Protein AF-A0A1N7PR76-F1 (afdb_monomer_lite)

Foldseek 3Di:
DAAFDLLLLLLPPDDDLAADEHEDELQLLLDPVNVVVVVVCCVVVSDQQLRYEYEYEDAHDDDLQSSLVSLVVSVVRNHFYEYEQQPPHPCRLVSCLSNVGQAYEHDLVLQPPVLVPVVSLVVVLVVCVSNVALCRYEYEADDDPSSVVSSVVSRNDHYYHCNVHDPPDDVLLVVLVVVLVVLVVVLVVVCVPDPCPPPVSVVSSVVSNVSSSVNSVVVVCVVPVPDDDD

Radius of gyration: 18.07 Å; chains: 1; bounding box: 46×47×39 Å

Structure (mmCIF, N/CA/C/O backbone):
data_AF-A0A1N7PR76-F1
#
_entry.id   AF-A0A1N7PR76-F1
#
loop_
_atom_site.group_PDB
_atom_site.id
_atom_site.type_symbol
_atom_site.label_atom_id
_atom_site.label_alt_id
_atom_site.label_comp_id
_atom_site.label_asym_id
_atom_site.label_entity_id
_atom_site.label_seq_id
_atom_site.pdbx_PDB_ins_code
_atom_site.Cartn_x
_atom_site.Cartn_y
_atom_site.Cartn_z
_atom_site.occupancy
_atom_site.B_iso_or_equiv
_atom_site.auth_seq_id
_atom_site.auth_comp_id
_atom_site.auth_asym_id
_atom_site.auth_atom_id
_atom_site.pdbx_PDB_model_num
ATOM 1 N N . MET A 1 1 ? 2.605 -7.280 4.488 1.00 32.22 1 MET A N 1
ATOM 2 C CA . MET A 1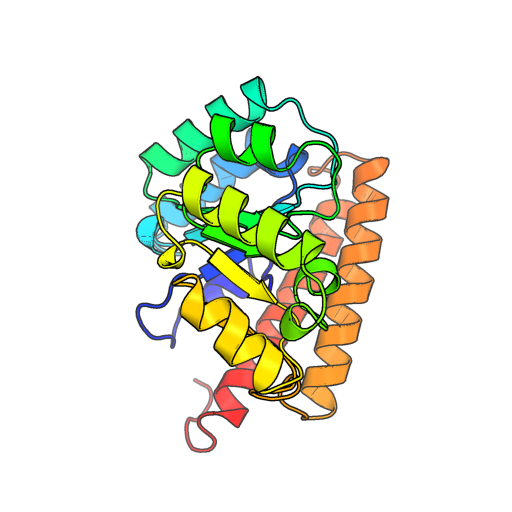 1 ? 3.949 -7.775 4.843 1.00 32.22 1 MET A CA 1
ATOM 3 C C . MET A 1 1 ? 4.710 -7.999 3.563 1.00 32.22 1 MET A C 1
ATOM 5 O O . MET A 1 1 ? 4.350 -8.870 2.789 1.00 32.22 1 MET A O 1
ATOM 9 N N . THR A 1 2 ? 5.712 -7.172 3.340 1.00 33.94 2 THR A N 1
ATOM 10 C CA . THR A 1 2 ? 6.541 -7.159 2.145 1.00 33.94 2 THR A CA 1
ATOM 11 C C . THR A 1 2 ? 7.384 -8.438 2.066 1.00 33.94 2 THR A C 1
ATOM 13 O O . THR A 1 2 ? 7.985 -8.838 3.069 1.00 33.94 2 THR A O 1
ATOM 16 N N . LEU A 1 3 ? 7.474 -9.066 0.896 1.00 35.56 3 LEU A N 1
ATOM 17 C CA . LEU A 1 3 ? 8.561 -9.992 0.579 1.00 35.56 3 LEU A CA 1
ATOM 18 C C . LEU A 1 3 ? 9.521 -9.348 -0.395 1.00 35.56 3 LEU A C 1
ATOM 20 O O . LEU A 1 3 ? 9.147 -8.447 -1.134 1.00 35.56 3 LEU A O 1
ATOM 24 N N . SER A 1 4 ? 10.733 -9.859 -0.430 1.00 43.84 4 SER A N 1
ATOM 25 C CA . SER A 1 4 ? 11.652 -9.623 -1.525 1.00 43.84 4 SER A CA 1
ATOM 26 C C . SER A 1 4 ? 11.763 -10.924 -2.366 1.00 43.84 4 SER A C 1
ATOM 28 O O . SER A 1 4 ? 11.198 -11.967 -2.008 1.00 43.84 4 SER A O 1
ATOM 30 N N . MET A 1 5 ? 12.311 -10.839 -3.581 1.00 38.88 5 MET A N 1
ATOM 31 C CA . MET A 1 5 ? 11.950 -11.699 -4.723 1.00 38.88 5 MET A CA 1
ATOM 32 C C . MET A 1 5 ? 12.285 -13.196 -4.579 1.00 38.88 5 MET A C 1
ATOM 34 O O . MET A 1 5 ? 11.539 -14.018 -5.107 1.00 38.88 5 MET A O 1
ATOM 38 N N . GLN A 1 6 ? 13.333 -13.606 -3.853 1.00 33.06 6 GLN A N 1
ATOM 39 C CA . GLN A 1 6 ? 13.605 -15.042 -3.630 1.00 33.06 6 GLN A CA 1
ATOM 40 C C . GLN A 1 6 ? 12.709 -15.654 -2.535 1.00 33.06 6 GLN A C 1
ATOM 42 O O . GLN A 1 6 ? 12.453 -16.859 -2.549 1.00 33.06 6 GLN A O 1
ATOM 47 N N . SER A 1 7 ? 12.152 -14.847 -1.626 1.00 38.75 7 SER A N 1
ATOM 48 C CA . SER A 1 7 ? 11.145 -15.311 -0.656 1.00 38.75 7 SER A CA 1
ATOM 49 C C . SER A 1 7 ? 9.792 -15.574 -1.277 1.00 38.75 7 SER A C 1
ATOM 51 O O . SER A 1 7 ? 9.020 -16.389 -0.770 1.00 38.75 7 SER A O 1
ATOM 53 N N . PHE A 1 8 ? 9.518 -14.870 -2.370 1.00 46.06 8 PHE A N 1
ATOM 54 C CA . PHE A 1 8 ? 8.292 -14.973 -3.139 1.00 46.06 8 PHE A CA 1
ATOM 55 C C . PHE A 1 8 ? 8.072 -16.412 -3.630 1.00 46.06 8 PHE A C 1
ATOM 57 O O . PHE A 1 8 ? 7.008 -16.982 -3.408 1.00 46.06 8 PHE A O 1
ATOM 64 N N . ALA A 1 9 ? 9.117 -17.049 -4.172 1.00 38.38 9 ALA A N 1
ATOM 65 C CA . ALA A 1 9 ? 9.071 -18.427 -4.670 1.00 38.38 9 ALA A CA 1
ATOM 66 C C . ALA A 1 9 ? 8.795 -19.476 -3.571 1.00 38.38 9 ALA A C 1
ATOM 68 O O . ALA A 1 9 ? 8.240 -20.537 -3.840 1.00 38.38 9 ALA A O 1
ATOM 69 N N . LEU A 1 10 ? 9.163 -19.186 -2.320 1.00 39.75 10 LEU A N 1
ATOM 70 C CA . LEU A 1 10 ? 8.975 -20.084 -1.177 1.00 39.75 10 LEU A CA 1
ATOM 71 C C . LEU A 1 10 ? 7.639 -19.902 -0.454 1.00 39.75 10 LEU A C 1
ATOM 73 O O . LEU A 1 10 ? 7.147 -20.852 0.152 1.00 39.75 10 LEU A O 1
ATOM 77 N N . ALA A 1 11 ? 7.034 -18.715 -0.530 1.00 45.12 11 ALA A N 1
ATOM 78 C CA . ALA A 1 11 ? 5.642 -18.517 -0.128 1.00 45.12 11 ALA A CA 1
ATOM 79 C C . ALA A 1 11 ? 4.662 -19.244 -1.074 1.00 45.12 11 ALA A C 1
ATOM 81 O O . ALA A 1 11 ? 3.555 -19.599 -0.664 1.00 45.12 11 ALA A O 1
ATOM 82 N N . TRP A 1 12 ? 5.092 -19.492 -2.314 1.00 48.12 12 TRP A N 1
ATOM 83 C CA . TRP A 1 12 ? 4.276 -19.965 -3.430 1.00 48.12 12 TRP A CA 1
ATOM 84 C C . TRP A 1 12 ? 3.900 -21.450 -3.405 1.00 48.12 12 TRP A C 1
ATOM 86 O O . TRP A 1 12 ? 2.853 -21.820 -3.925 1.00 48.12 12 TRP A O 1
ATOM 96 N N . SER A 1 13 ? 4.707 -22.325 -2.796 1.00 42.25 13 SER A N 1
ATOM 97 C CA . SER A 1 13 ? 4.481 -23.775 -2.916 1.00 42.25 13 SER A CA 1
ATOM 98 C C . SER A 1 13 ? 3.283 -24.304 -2.113 1.00 42.25 13 SER A C 1
ATOM 100 O O . SER A 1 13 ? 2.871 -25.440 -2.333 1.00 42.25 13 SER A O 1
ATOM 102 N N . GLU A 1 14 ? 2.707 -23.511 -1.197 1.00 41.41 14 GLU A N 1
ATOM 103 C CA . GLU A 1 14 ? 1.764 -24.012 -0.182 1.00 41.41 14 GLU A CA 1
ATOM 104 C C . GLU A 1 14 ? 0.600 -23.052 0.196 1.00 41.41 14 GLU A C 1
ATOM 106 O O . GLU A 1 14 ? -0.129 -23.345 1.149 1.00 41.41 14 GLU A O 1
ATOM 111 N N . THR A 1 15 ? 0.386 -21.918 -0.492 1.00 40.97 15 THR A N 1
ATOM 112 C CA . THR A 1 15 ? -0.619 -20.895 -0.098 1.00 40.97 15 THR A CA 1
ATOM 113 C C . THR A 1 15 ? -1.933 -20.915 -0.913 1.00 40.97 15 THR A C 1
ATOM 115 O O . THR A 1 15 ? -1.964 -21.431 -2.028 1.00 40.97 15 THR A O 1
ATOM 118 N N . PRO A 1 16 ? -3.058 -20.399 -0.354 1.00 42.78 16 PRO A N 1
ATOM 119 C CA . PRO A 1 16 ? -4.361 -20.311 -1.034 1.00 42.78 16 PRO A CA 1
ATOM 120 C C . PRO A 1 16 ? -4.296 -19.357 -2.248 1.00 42.78 16 PRO A C 1
ATOM 122 O O . PRO A 1 16 ? -3.266 -18.718 -2.445 1.00 42.78 16 PRO A O 1
ATOM 125 N N . PRO A 1 17 ? -5.385 -19.162 -3.026 1.00 53.25 17 PRO A N 1
ATOM 126 C CA . PRO A 1 17 ? -5.438 -18.212 -4.148 1.00 53.25 17 PRO A CA 1
ATOM 127 C C . PRO A 1 17 ? -5.457 -16.740 -3.675 1.00 53.25 17 PRO A C 1
ATOM 129 O O . PRO A 1 17 ? -6.300 -15.942 -4.080 1.00 53.25 17 PRO A O 1
ATOM 132 N N . THR A 1 18 ? -4.566 -16.379 -2.755 1.00 58.16 18 THR A N 1
ATOM 133 C CA . THR A 1 18 ? -4.421 -15.044 -2.185 1.00 58.16 18 THR A CA 1
ATOM 134 C C . THR A 1 18 ? -3.332 -14.267 -2.922 1.00 58.16 18 THR A C 1
ATOM 136 O O . THR A 1 18 ? -2.233 -14.798 -3.074 1.00 58.16 18 THR A O 1
ATOM 139 N N . PRO A 1 19 ? -3.601 -13.019 -3.344 1.00 67.81 19 PRO A N 1
ATOM 140 C CA . PRO A 1 19 ? -2.599 -12.171 -3.976 1.00 67.81 19 PRO A CA 1
ATOM 141 C C . PRO A 1 19 ? -1.418 -11.887 -3.040 1.00 67.81 19 PRO A C 1
ATOM 143 O O . PRO A 1 19 ? -1.588 -11.717 -1.829 1.00 67.81 19 PRO A O 1
ATOM 146 N N . LEU A 1 20 ? -0.226 -11.816 -3.622 1.00 72.31 20 LEU A N 1
ATOM 147 C CA . LEU A 1 20 ? 1.044 -11.604 -2.955 1.00 72.31 20 LEU A CA 1
ATOM 148 C C . LEU A 1 20 ? 1.517 -10.167 -3.155 1.00 72.31 20 LEU A C 1
ATOM 150 O O . LEU A 1 20 ? 1.792 -9.740 -4.273 1.00 72.31 20 LEU A O 1
ATOM 154 N N . PHE A 1 21 ? 1.608 -9.433 -2.049 1.00 76.44 21 PHE A N 1
ATOM 155 C CA . PHE A 1 21 ? 1.980 -8.024 -2.026 1.00 76.44 21 PHE A CA 1
ATOM 156 C C . PHE A 1 21 ? 3.498 -7.869 -1.848 1.00 76.44 21 PHE A C 1
ATOM 158 O O . PHE A 1 21 ? 4.086 -8.420 -0.913 1.00 76.44 21 PHE A O 1
ATOM 165 N N . VAL A 1 22 ? 4.133 -7.126 -2.752 1.00 75.06 22 VAL A N 1
ATOM 166 C CA . VAL A 1 22 ? 5.581 -6.889 -2.800 1.00 75.06 22 VAL A CA 1
ATOM 167 C C . VAL A 1 22 ? 5.823 -5.390 -2.863 1.00 75.06 22 VAL A C 1
ATOM 169 O O . VAL A 1 22 ? 5.377 -4.741 -3.804 1.00 75.06 22 VAL A O 1
ATOM 172 N N . ASN A 1 23 ? 6.551 -4.838 -1.893 1.00 77.44 23 ASN A N 1
ATOM 173 C CA . ASN A 1 23 ? 6.955 -3.437 -1.964 1.00 77.44 23 ASN A CA 1
ATOM 174 C C . ASN A 1 23 ? 8.034 -3.250 -3.017 1.00 77.44 23 ASN A C 1
ATOM 176 O O . ASN A 1 23 ? 9.041 -3.961 -3.033 1.00 77.44 23 ASN A O 1
ATOM 180 N N . VAL A 1 24 ? 7.837 -2.237 -3.844 1.00 79.31 24 VAL A N 1
ATOM 181 C CA . VAL A 1 24 ? 8.768 -1.837 -4.886 1.00 79.31 24 VAL A CA 1
ATOM 182 C C . VAL A 1 24 ? 8.876 -0.324 -4.829 1.00 79.31 24 VAL A C 1
ATOM 184 O O . VAL A 1 24 ? 7.876 0.394 -4.836 1.00 79.31 24 VAL A O 1
ATOM 187 N N . THR A 1 25 ? 10.103 0.187 -4.766 1.00 80.69 25 THR A N 1
ATOM 188 C CA . THR A 1 25 ? 10.296 1.633 -4.854 1.00 80.69 25 THR A CA 1
ATOM 189 C C . THR A 1 25 ? 9.959 2.117 -6.267 1.00 80.69 25 THR A C 1
ATOM 191 O O . THR A 1 25 ? 10.186 1.385 -7.236 1.00 80.69 25 THR A O 1
ATOM 194 N N . PRO A 1 26 ? 9.518 3.374 -6.432 1.00 82.62 26 PRO A N 1
ATOM 195 C CA . PRO A 1 26 ? 9.303 3.950 -7.758 1.00 82.62 26 PRO A CA 1
ATOM 196 C C . PRO A 1 26 ? 10.522 3.804 -8.682 1.00 82.62 26 PRO A C 1
ATOM 198 O O . PRO A 1 26 ? 10.375 3.451 -9.847 1.00 82.62 26 PRO A O 1
ATOM 201 N N . SER A 1 27 ? 11.733 3.997 -8.144 1.00 77.12 27 SER A N 1
ATOM 202 C CA . SER A 1 27 ? 12.996 3.862 -8.882 1.00 77.12 27 SER A CA 1
ATOM 203 C C . SER A 1 27 ? 13.334 2.429 -9.300 1.00 77.12 27 SER A C 1
ATOM 205 O O . SER A 1 27 ? 14.000 2.234 -10.313 1.00 77.12 27 SER A O 1
ATOM 207 N N . SER A 1 28 ? 12.891 1.425 -8.538 1.00 77.81 28 SER A N 1
ATOM 208 C CA . SER A 1 28 ? 13.021 0.020 -8.937 1.00 77.81 28 SER A CA 1
ATOM 209 C C . SER A 1 28 ? 12.063 -0.300 -10.069 1.00 77.81 28 SER A C 1
ATOM 211 O O . SER A 1 28 ? 12.456 -0.926 -11.046 1.00 77.81 28 SER A O 1
ATOM 213 N N . LEU A 1 29 ? 10.813 0.158 -9.957 1.00 83.25 29 LEU A N 1
ATOM 214 C CA . LEU A 1 29 ? 9.785 -0.157 -10.939 1.00 83.25 29 LEU A CA 1
ATOM 215 C C . LEU A 1 29 ? 10.134 0.422 -12.314 1.00 83.25 29 LEU A C 1
ATOM 217 O O . LEU A 1 29 ? 9.951 -0.249 -13.323 1.00 83.25 29 LEU A O 1
ATOM 221 N N . THR A 1 30 ? 10.707 1.628 -12.354 1.00 83.31 30 THR A N 1
ATOM 222 C CA . THR A 1 30 ? 11.152 2.287 -13.593 1.00 83.31 30 THR A CA 1
ATOM 223 C C . THR A 1 30 ? 12.483 1.752 -14.132 1.00 83.31 30 THR A C 1
ATOM 225 O O . THR A 1 30 ? 12.907 2.130 -15.227 1.00 83.31 30 THR A O 1
ATOM 228 N N . ASN A 1 31 ? 13.151 0.850 -13.409 1.00 80.56 31 ASN A N 1
ATOM 229 C CA . ASN A 1 31 ? 14.380 0.224 -13.868 1.00 80.56 31 ASN A CA 1
ATOM 230 C C . ASN A 1 31 ? 14.072 -0.895 -14.872 1.00 80.56 31 ASN A C 1
ATOM 232 O O . ASN A 1 31 ? 13.429 -1.894 -14.552 1.00 80.56 31 ASN A O 1
ATOM 236 N N . LYS A 1 32 ? 14.614 -0.772 -16.086 1.00 79.56 32 LYS A N 1
ATOM 237 C CA . LYS A 1 32 ? 14.432 -1.764 -17.151 1.00 79.56 32 LYS A CA 1
ATOM 238 C C . LYS A 1 32 ? 14.848 -3.182 -16.735 1.00 79.56 32 LYS A C 1
ATOM 240 O O . LYS A 1 32 ? 14.152 -4.133 -17.070 1.00 79.56 32 LYS A O 1
ATOM 245 N N . LEU A 1 33 ? 15.941 -3.327 -15.984 1.00 75.25 33 LEU A N 1
ATOM 246 C CA . LEU A 1 33 ? 16.435 -4.638 -15.547 1.00 75.25 33 LEU A CA 1
ATOM 247 C C . LEU A 1 33 ? 15.484 -5.309 -14.553 1.00 75.25 33 LEU A C 1
ATOM 249 O O . LEU A 1 33 ? 15.355 -6.528 -14.560 1.00 75.25 33 LEU A O 1
ATOM 253 N N . PHE A 1 34 ? 14.790 -4.523 -13.726 1.00 78.88 34 PHE A N 1
ATOM 254 C CA . PHE A 1 34 ? 13.768 -5.051 -12.825 1.00 78.88 34 PHE A CA 1
ATOM 255 C C . PHE A 1 34 ? 12.586 -5.629 -13.612 1.00 78.88 34 PHE A C 1
ATOM 257 O O . PHE A 1 34 ? 12.138 -6.738 -13.326 1.00 78.88 34 PHE A O 1
ATOM 264 N N . LEU A 1 35 ? 12.125 -4.919 -14.647 1.00 83.06 35 LEU A N 1
ATOM 265 C CA . LEU A 1 35 ? 11.053 -5.398 -15.522 1.00 83.06 35 LEU A CA 1
ATOM 266 C C . LEU A 1 35 ? 11.469 -6.653 -16.298 1.00 83.06 35 LEU A C 1
ATOM 268 O O . LEU A 1 35 ? 10.723 -7.626 -16.318 1.00 83.06 35 LEU A O 1
ATOM 272 N N . GLU A 1 36 ? 12.674 -6.669 -16.877 1.00 79.88 36 GLU A N 1
ATOM 273 C CA . GLU A 1 36 ? 13.226 -7.855 -17.551 1.00 79.88 36 GLU A CA 1
ATOM 274 C C . GLU A 1 36 ? 13.292 -9.061 -16.600 1.00 79.88 36 GLU A C 1
ATOM 276 O O . GLU A 1 36 ? 12.994 -10.189 -16.991 1.00 79.88 36 GLU A O 1
ATOM 281 N N . TYR A 1 37 ? 13.619 -8.831 -15.328 1.00 75.31 37 TYR A N 1
ATOM 282 C CA . TYR A 1 37 ? 13.650 -9.892 -14.331 1.00 75.31 37 TYR A CA 1
ATOM 283 C C . TYR A 1 37 ? 12.251 -10.410 -13.960 1.00 75.31 37 TYR A C 1
ATOM 285 O O . TYR A 1 37 ? 12.072 -11.623 -13.841 1.00 75.31 37 TYR A O 1
ATOM 293 N N . LEU A 1 38 ? 11.244 -9.536 -13.829 1.00 81.69 38 LEU A N 1
ATOM 294 C CA . LEU A 1 38 ? 9.851 -9.962 -13.631 1.00 81.69 38 LEU A CA 1
ATOM 295 C C . LEU A 1 38 ? 9.358 -10.850 -14.779 1.00 81.69 38 LEU A C 1
ATOM 297 O O . LEU A 1 38 ? 8.758 -11.891 -14.523 1.00 81.69 38 LEU A O 1
ATOM 301 N N . GLU A 1 39 ? 9.672 -10.487 -16.023 1.00 83.56 39 GLU A N 1
ATOM 302 C CA . GLU A 1 39 ? 9.324 -11.290 -17.200 1.00 83.56 39 GLU A CA 1
ATOM 303 C C . GLU A 1 39 ? 9.919 -12.700 -17.125 1.00 83.56 39 GLU A C 1
ATOM 305 O O . GLU A 1 39 ? 9.201 -13.684 -17.297 1.00 83.56 39 GLU A O 1
ATOM 310 N N . ILE A 1 40 ? 11.198 -12.820 -16.755 1.00 76.25 40 ILE A N 1
ATOM 311 C CA . ILE A 1 40 ? 11.850 -14.125 -16.571 1.00 76.25 40 ILE A CA 1
ATOM 312 C C . ILE A 1 40 ? 11.132 -14.962 -15.501 1.00 76.25 40 ILE A C 1
ATOM 314 O O . ILE A 1 40 ? 11.009 -16.181 -15.649 1.00 76.25 40 ILE A O 1
ATOM 318 N N . LEU A 1 41 ? 10.659 -14.345 -14.413 1.00 75.19 41 LEU A N 1
ATOM 319 C CA . LEU A 1 41 ? 9.916 -15.059 -13.369 1.00 75.19 41 LEU A CA 1
ATOM 320 C C . LEU A 1 41 ? 8.555 -15.560 -13.860 1.00 75.19 41 LEU A C 1
ATOM 322 O O . LEU A 1 41 ? 8.163 -16.677 -13.504 1.00 75.19 41 LEU A O 1
ATOM 326 N N . PHE A 1 42 ? 7.862 -14.760 -14.672 1.00 83.38 42 PHE A N 1
ATOM 327 C CA . PHE A 1 42 ? 6.582 -15.131 -15.269 1.00 83.38 42 PHE A CA 1
ATOM 328 C C . PHE A 1 42 ? 6.748 -16.269 -16.280 1.00 83.38 42 PHE A C 1
ATOM 330 O O . PHE A 1 42 ? 6.057 -17.282 -16.187 1.00 83.38 42 PHE A O 1
ATOM 337 N N . GLU A 1 43 ? 7.722 -16.164 -17.187 1.00 82.69 43 GLU A N 1
ATOM 338 C CA . GLU A 1 43 ? 8.010 -17.190 -18.198 1.00 82.69 43 GLU A CA 1
ATOM 339 C C . GLU A 1 43 ? 8.403 -18.535 -17.578 1.00 82.69 43 GLU A C 1
ATOM 341 O O . GLU A 1 43 ? 8.048 -19.597 -18.090 1.00 82.69 43 GLU A O 1
ATOM 346 N N . LYS A 1 44 ? 9.115 -18.508 -16.446 1.00 74.25 44 LYS A N 1
ATOM 347 C CA . LYS A 1 44 ? 9.518 -19.718 -15.717 1.00 74.25 44 LYS A CA 1
ATOM 348 C C . LYS A 1 44 ? 8.413 -20.307 -14.836 1.00 74.25 44 LYS A C 1
ATOM 350 O O . LYS A 1 44 ? 8.657 -21.326 -14.192 1.00 74.25 44 LYS A O 1
ATOM 355 N N . GLY A 1 45 ? 7.235 -19.680 -14.767 1.00 70.75 45 GLY A N 1
ATOM 356 C CA . GLY A 1 45 ? 6.130 -20.114 -13.907 1.00 70.75 45 GLY A CA 1
ATOM 357 C C . GLY A 1 45 ? 6.448 -20.036 -12.410 1.00 70.75 45 GLY A C 1
ATOM 358 O O . GLY A 1 45 ? 5.814 -20.715 -11.606 1.00 70.75 45 GLY A O 1
ATOM 359 N N . ILE A 1 46 ? 7.448 -19.232 -12.033 1.00 63.50 46 ILE A N 1
ATOM 360 C CA . ILE A 1 46 ? 7.840 -19.012 -10.633 1.00 63.50 46 ILE A CA 1
ATOM 361 C C . ILE A 1 46 ? 6.843 -18.057 -9.958 1.00 63.50 46 ILE A C 1
ATOM 363 O O . ILE A 1 46 ? 6.606 -18.152 -8.757 1.00 63.50 46 ILE A O 1
ATOM 367 N N . CYS A 1 47 ? 6.258 -17.146 -10.738 1.00 67.25 47 CYS A N 1
ATOM 368 C CA . CYS A 1 47 ? 5.237 -16.194 -10.323 1.00 67.25 47 CYS A CA 1
ATOM 369 C C . CYS A 1 47 ? 4.157 -16.098 -11.409 1.00 67.25 47 CYS A C 1
ATOM 371 O O . CYS A 1 47 ? 4.480 -16.083 -12.595 1.00 67.25 47 CYS A O 1
ATOM 373 N N . PHE A 1 48 ? 2.890 -16.000 -11.007 1.00 80.25 48 PHE A N 1
ATOM 374 C CA . PHE A 1 48 ? 1.772 -15.686 -11.895 1.00 80.25 48 PHE A CA 1
ATOM 375 C C . PHE A 1 48 ? 1.416 -14.202 -11.733 1.00 80.25 48 PHE A C 1
ATOM 377 O O . PHE A 1 48 ? 1.110 -13.782 -10.608 1.00 80.25 48 PHE A O 1
ATOM 384 N N . PRO A 1 49 ? 1.453 -13.400 -12.812 1.00 86.88 49 PRO A N 1
ATOM 385 C CA . PRO A 1 49 ? 1.192 -11.965 -12.751 1.00 86.88 49 PRO A CA 1
ATOM 386 C C . PRO A 1 49 ? -0.105 -11.591 -12.026 1.00 86.88 49 PRO A C 1
ATOM 388 O O . PRO A 1 49 ? -0.120 -10.652 -11.239 1.00 86.88 49 PRO A O 1
ATOM 391 N N . GLU A 1 50 ? -1.179 -12.359 -12.218 1.00 86.31 50 GLU A N 1
ATOM 392 C CA . GLU A 1 50 ? -2.515 -12.087 -11.672 1.00 86.31 50 GLU A CA 1
ATOM 393 C C . GLU A 1 50 ? -2.583 -12.197 -10.145 1.00 86.31 50 GLU A C 1
ATOM 395 O O . GLU A 1 50 ? -3.547 -11.729 -9.518 1.00 86.31 50 GLU A O 1
ATOM 400 N N . GLN A 1 51 ? -1.575 -12.845 -9.560 1.00 79.38 51 GLN A N 1
ATOM 401 C CA . GLN A 1 51 ? -1.391 -13.017 -8.128 1.00 79.38 51 GLN A CA 1
ATOM 402 C C . GLN A 1 51 ? -0.327 -12.070 -7.565 1.00 79.38 51 GLN A C 1
ATOM 404 O O . GLN A 1 51 ? -0.182 -12.022 -6.349 1.00 79.38 51 GLN A O 1
ATOM 409 N N . LEU A 1 52 ? 0.394 -11.304 -8.388 1.00 82.94 52 LEU A N 1
ATOM 410 C CA . LEU A 1 52 ? 1.358 -10.309 -7.924 1.00 82.94 52 LEU A CA 1
ATOM 411 C C . LEU A 1 52 ? 0.677 -8.949 -7.730 1.00 82.94 52 LEU A C 1
ATOM 413 O O . LEU A 1 52 ? 0.013 -8.429 -8.629 1.00 82.94 52 LEU A O 1
ATOM 417 N N . VAL A 1 53 ? 0.894 -8.349 -6.561 1.00 88.25 53 VAL A N 1
ATOM 418 C CA . VAL A 1 53 ? 0.524 -6.964 -6.266 1.00 88.25 53 VAL A CA 1
ATOM 419 C C . VAL A 1 53 ? 1.782 -6.181 -5.929 1.00 88.25 53 VAL A C 1
ATOM 421 O O . VAL A 1 53 ? 2.479 -6.507 -4.970 1.00 88.25 53 VAL A O 1
ATOM 424 N N . ILE A 1 54 ? 2.076 -5.144 -6.705 1.00 89.12 54 ILE A N 1
ATOM 425 C CA . ILE A 1 54 ? 3.194 -4.241 -6.437 1.00 89.12 54 ILE A CA 1
ATOM 426 C C . ILE A 1 54 ? 2.704 -3.098 -5.544 1.00 89.12 54 ILE A C 1
ATOM 428 O O . ILE A 1 54 ? 1.856 -2.312 -5.956 1.00 89.12 54 ILE A O 1
ATOM 432 N N . GLU A 1 55 ? 3.240 -3.019 -4.328 1.00 88.75 55 GLU A N 1
ATOM 433 C CA . GLU A 1 55 ? 3.027 -1.929 -3.374 1.00 88.75 55 GLU A CA 1
ATOM 434 C C . GLU A 1 55 ? 4.046 -0.815 -3.636 1.00 88.75 55 GLU A C 1
ATOM 436 O O . GLU A 1 55 ? 5.254 -1.025 -3.517 1.00 88.75 55 GLU A O 1
ATOM 441 N N . ILE A 1 56 ? 3.561 0.370 -3.996 1.00 86.75 56 ILE A N 1
ATOM 442 C CA . ILE A 1 56 ? 4.383 1.560 -4.220 1.00 86.75 56 ILE A CA 1
ATOM 443 C C . ILE A 1 56 ? 4.183 2.505 -3.043 1.00 86.75 56 ILE A C 1
ATOM 445 O O . ILE A 1 56 ? 3.066 2.924 -2.753 1.00 86.75 56 ILE A O 1
ATOM 449 N N . VAL A 1 57 ? 5.280 2.862 -2.390 1.00 78.12 57 VAL A N 1
ATOM 450 C CA . VAL A 1 57 ? 5.272 3.746 -1.224 1.00 78.12 57 VAL A CA 1
ATOM 451 C C . VAL A 1 57 ? 5.115 5.207 -1.658 1.00 78.12 57 VAL A C 1
ATOM 453 O O . VAL A 1 57 ? 5.908 5.700 -2.464 1.00 78.12 57 VAL A O 1
ATOM 456 N N . GLU A 1 58 ? 4.112 5.909 -1.119 1.00 72.50 58 GLU A N 1
ATOM 457 C CA . GLU A 1 58 ? 3.733 7.257 -1.576 1.00 72.50 58 GLU A CA 1
ATOM 458 C C . GLU A 1 58 ? 4.802 8.328 -1.307 1.00 72.50 58 GLU A C 1
ATOM 460 O O . GLU A 1 58 ? 5.032 9.196 -2.146 1.00 72.50 58 GLU A O 1
ATOM 465 N N . TYR A 1 59 ? 5.453 8.299 -0.141 1.00 68.31 59 TYR A N 1
ATOM 466 C CA . TYR A 1 59 ? 6.316 9.400 0.309 1.00 68.31 59 TYR A CA 1
ATOM 467 C C . TYR A 1 59 ? 7.672 9.477 -0.413 1.00 68.31 59 TYR A C 1
ATOM 469 O O . TYR A 1 59 ? 8.415 10.444 -0.230 1.00 68.31 59 TYR A O 1
ATOM 477 N N . ILE A 1 60 ? 8.027 8.471 -1.215 1.00 69.25 60 ILE A N 1
ATOM 478 C CA . ILE A 1 60 ? 9.250 8.496 -2.021 1.00 69.25 60 ILE A CA 1
ATOM 479 C C . ILE A 1 60 ? 8.999 9.416 -3.224 1.00 69.25 60 ILE A C 1
ATOM 481 O O . ILE A 1 60 ? 8.003 9.223 -3.907 1.00 69.25 60 ILE A O 1
ATOM 485 N N . PRO A 1 61 ? 9.862 10.398 -3.541 1.00 72.44 61 PRO A N 1
ATOM 486 C CA . PRO A 1 61 ? 9.663 11.246 -4.716 1.00 72.44 61 PRO A CA 1
ATOM 487 C C . PRO A 1 61 ? 9.682 10.453 -6.033 1.00 72.44 61 PRO A C 1
ATOM 489 O O . PRO A 1 61 ? 10.580 9.640 -6.264 1.00 72.44 61 PRO A O 1
ATOM 492 N N . TYR A 1 62 ? 8.729 10.727 -6.926 1.00 77.50 62 TYR A N 1
ATOM 493 C CA . TYR A 1 62 ? 8.676 10.152 -8.274 1.00 77.50 62 TYR A CA 1
ATOM 494 C C . TYR A 1 62 ? 8.017 11.091 -9.288 1.00 77.50 62 TYR A C 1
ATOM 496 O O . TYR A 1 62 ? 7.197 11.940 -8.940 1.00 77.50 62 TYR A O 1
ATOM 504 N N . ASP A 1 63 ? 8.350 10.902 -10.567 1.00 84.19 63 ASP A N 1
ATOM 505 C CA . ASP A 1 63 ? 7.571 11.450 -11.677 1.00 84.19 63 ASP A CA 1
ATOM 506 C C . ASP A 1 63 ? 6.337 10.566 -11.890 1.00 84.19 63 ASP A C 1
ATOM 508 O O . ASP A 1 63 ? 6.435 9.436 -12.374 1.00 84.19 63 ASP A O 1
ATOM 512 N N . VAL A 1 64 ? 5.169 11.084 -11.505 1.00 83.69 64 VAL A N 1
ATOM 513 C CA . VAL A 1 64 ? 3.890 10.364 -11.572 1.00 83.69 64 VAL A CA 1
ATOM 514 C C . VAL A 1 64 ? 3.508 9.970 -13.003 1.00 83.69 64 VAL A C 1
ATOM 516 O O . VAL A 1 64 ? 2.909 8.917 -13.205 1.00 83.69 64 VAL A O 1
ATOM 519 N N . THR A 1 65 ? 3.898 10.761 -14.007 1.00 85.38 65 THR A N 1
ATOM 520 C CA . THR A 1 65 ? 3.579 10.485 -15.416 1.00 85.38 65 THR A CA 1
ATOM 521 C C . THR A 1 65 ? 4.426 9.329 -15.925 1.00 85.38 65 THR A C 1
ATOM 523 O O . THR A 1 65 ? 3.913 8.386 -16.529 1.00 85.38 65 THR A O 1
ATOM 526 N N . HIS A 1 66 ? 5.727 9.373 -15.635 1.00 87.56 66 HIS A N 1
ATOM 527 C CA . HIS A 1 66 ? 6.642 8.301 -16.002 1.00 87.56 66 HIS A CA 1
ATOM 528 C C . HIS A 1 66 ? 6.292 6.993 -15.280 1.00 87.56 66 HIS A C 1
ATOM 530 O O . HIS A 1 66 ? 6.209 5.937 -15.909 1.00 87.56 66 HIS A O 1
ATOM 536 N N . LEU A 1 67 ? 6.013 7.066 -13.976 1.00 89.75 67 LEU A N 1
ATOM 537 C CA . LEU A 1 67 ? 5.613 5.909 -13.180 1.00 89.75 67 LEU A CA 1
ATOM 538 C C . LEU A 1 67 ? 4.297 5.300 -13.681 1.00 89.75 67 LEU A C 1
ATOM 540 O O . LEU A 1 67 ? 4.199 4.079 -13.777 1.00 89.75 67 LEU A O 1
ATOM 544 N N . SER A 1 68 ? 3.317 6.129 -14.058 1.00 91.06 68 SER A N 1
ATOM 545 C CA . SER A 1 68 ? 2.050 5.660 -14.631 1.00 91.06 68 SER A CA 1
ATOM 546 C C . SER A 1 68 ? 2.273 4.837 -15.907 1.00 91.06 68 SER A C 1
ATOM 548 O O . SER A 1 68 ? 1.743 3.734 -16.022 1.00 91.06 68 SER A O 1
ATOM 550 N N . ALA A 1 69 ? 3.137 5.284 -16.826 1.00 90.50 69 ALA A N 1
ATOM 551 C CA . ALA A 1 69 ? 3.447 4.529 -18.047 1.00 90.50 69 ALA A CA 1
ATOM 552 C C . ALA A 1 69 ? 4.054 3.140 -17.755 1.00 90.50 69 ALA A C 1
ATOM 554 O O . ALA A 1 69 ? 3.707 2.139 -18.392 1.00 90.50 69 ALA A O 1
ATOM 555 N N . VAL A 1 70 ? 4.933 3.059 -16.755 1.00 91.25 70 VAL A N 1
ATOM 556 C CA . VAL A 1 70 ? 5.533 1.790 -16.328 1.00 91.25 70 VAL A CA 1
ATOM 557 C C . VAL A 1 70 ? 4.508 0.890 -15.635 1.00 91.25 70 VAL A C 1
ATOM 559 O O . VAL A 1 70 ? 4.444 -0.306 -15.924 1.00 91.25 70 VAL A O 1
ATOM 562 N N . ILE A 1 71 ? 3.649 1.459 -14.786 1.00 93.00 71 ILE A N 1
ATOM 563 C CA . ILE A 1 71 ? 2.524 0.749 -14.168 1.00 93.00 71 ILE A CA 1
ATOM 564 C C . ILE A 1 71 ? 1.616 0.129 -15.234 1.00 93.00 71 ILE A C 1
A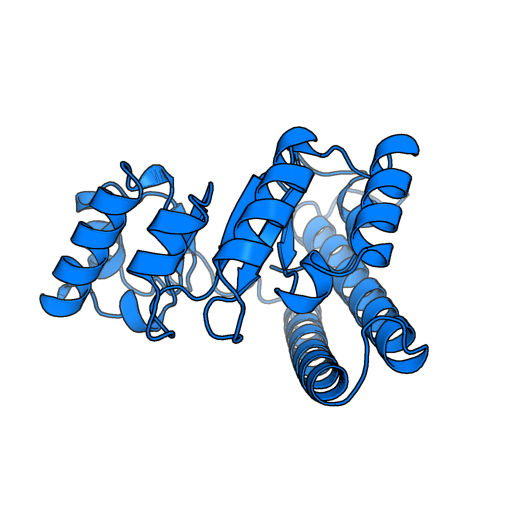TOM 566 O O . ILE A 1 71 ? 1.251 -1.039 -15.117 1.00 93.00 71 ILE A O 1
ATOM 570 N N . GLN A 1 72 ? 1.282 0.867 -16.295 1.00 93.12 72 GLN A N 1
ATOM 571 C CA . GLN A 1 72 ? 0.461 0.332 -17.385 1.00 93.12 72 GLN A CA 1
ATOM 572 C C . GLN A 1 72 ? 1.147 -0.844 -18.094 1.00 93.12 72 GLN A C 1
ATOM 574 O O . GLN A 1 72 ? 0.490 -1.818 -18.465 1.00 93.12 72 GLN A O 1
ATOM 579 N N . THR A 1 73 ? 2.478 -0.808 -18.208 1.00 91.00 73 THR A N 1
ATOM 580 C CA . THR A 1 73 ? 3.258 -1.915 -18.779 1.00 91.00 73 THR A CA 1
ATOM 581 C C . THR A 1 73 ? 3.127 -3.183 -17.934 1.00 91.00 73 THR A C 1
ATOM 583 O O . THR A 1 73 ? 2.774 -4.231 -18.472 1.00 91.00 73 THR A O 1
ATOM 586 N N . VAL A 1 74 ? 3.330 -3.112 -16.614 1.00 90.94 74 VAL A N 1
ATOM 587 C CA . VAL A 1 74 ? 3.197 -4.304 -15.750 1.00 90.94 74 VAL A CA 1
ATOM 588 C C . VAL A 1 74 ? 1.742 -4.767 -15.615 1.00 90.94 74 VAL A C 1
ATOM 590 O O . VAL A 1 74 ? 1.479 -5.970 -15.603 1.00 90.94 74 VAL A O 1
ATOM 593 N N . ARG A 1 75 ? 0.775 -3.841 -15.624 1.00 93.44 75 ARG A N 1
ATOM 594 C CA . ARG A 1 75 ? -0.661 -4.160 -15.638 1.00 93.44 75 ARG A CA 1
ATOM 595 C C . ARG A 1 75 ? -1.090 -4.932 -16.869 1.00 93.44 75 ARG A C 1
ATOM 597 O O . ARG A 1 75 ? -1.909 -5.838 -16.751 1.00 93.44 75 ARG A O 1
ATOM 604 N N . SER A 1 76 ? -0.510 -4.629 -18.031 1.00 92.81 76 SER A N 1
ATOM 605 C CA . SER A 1 76 ? -0.787 -5.374 -19.266 1.00 92.81 76 SER A CA 1
ATOM 606 C C . SER A 1 76 ? -0.448 -6.866 -19.156 1.00 92.81 76 SER A C 1
ATOM 608 O O . SER A 1 76 ? -0.970 -7.671 -19.923 1.00 92.81 76 SER A O 1
ATOM 610 N N . ARG A 1 77 ? 0.386 -7.246 -18.177 1.00 90.38 77 ARG A N 1
ATOM 611 C CA . ARG A 1 77 ? 0.719 -8.639 -17.865 1.00 90.38 77 ARG A CA 1
ATOM 612 C C . ARG A 1 77 ? -0.205 -9.283 -16.837 1.00 90.38 77 ARG A C 1
ATOM 614 O O . ARG A 1 77 ? -0.088 -10.478 -16.643 1.00 90.38 77 ARG A O 1
ATOM 621 N N . GLY A 1 78 ? -1.104 -8.531 -16.199 1.00 91.56 78 GLY A N 1
ATOM 622 C CA . GLY A 1 78 ? -2.006 -9.012 -15.145 1.00 91.56 78 GLY A CA 1
ATOM 623 C C . GLY A 1 78 ? -1.595 -8.611 -13.723 1.00 91.56 78 GLY A C 1
ATOM 624 O O . GLY A 1 78 ? -2.349 -8.871 -12.785 1.00 91.56 78 GLY A O 1
ATOM 625 N N . VAL A 1 79 ? -0.443 -7.946 -13.557 1.00 93.00 79 VAL A N 1
ATOM 626 C C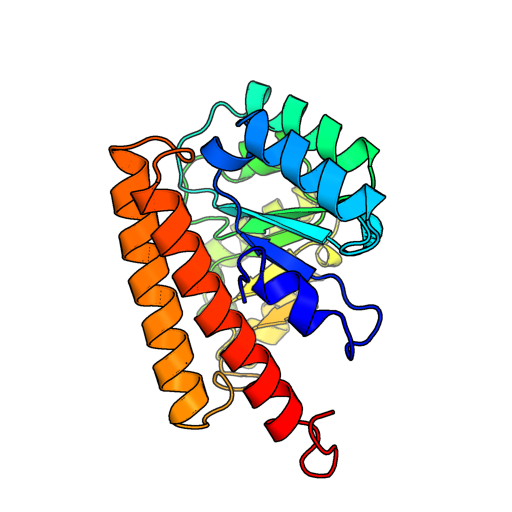A . VAL A 1 79 ? 0.034 -7.449 -12.255 1.00 93.00 79 VAL A CA 1
ATOM 627 C C . VAL A 1 79 ? -0.887 -6.350 -11.736 1.00 93.00 79 VAL A C 1
ATOM 629 O O . VAL A 1 79 ? -1.271 -5.445 -12.476 1.00 93.00 79 VAL A O 1
ATOM 632 N N . ARG A 1 80 ? -1.209 -6.395 -10.443 1.00 94.38 80 ARG A N 1
ATOM 633 C CA . ARG A 1 80 ? -2.016 -5.364 -9.775 1.00 94.38 80 ARG A CA 1
ATOM 634 C C . ARG A 1 80 ? -1.133 -4.402 -8.996 1.00 94.38 80 ARG A C 1
ATOM 636 O O . ARG A 1 80 ? -0.014 -4.741 -8.618 1.00 94.38 80 ARG A O 1
ATOM 643 N N . ILE A 1 81 ? -1.647 -3.212 -8.720 1.00 94.62 81 ILE A N 1
ATOM 644 C CA . ILE A 1 81 ? -0.916 -2.154 -8.020 1.00 94.62 81 ILE A CA 1
ATOM 645 C C . ILE A 1 81 ? -1.619 -1.795 -6.719 1.00 94.62 81 ILE A C 1
ATOM 647 O O . ILE A 1 81 ? -2.836 -1.632 -6.678 1.00 94.62 81 ILE A O 1
ATOM 651 N N . ALA A 1 82 ? -0.843 -1.601 -5.664 1.00 93.12 82 ALA A N 1
ATOM 652 C CA . ALA A 1 82 ? -1.291 -0.969 -4.440 1.00 93.12 82 ALA A CA 1
ATOM 653 C C . ALA A 1 82 ? -0.437 0.271 -4.149 1.00 93.12 82 ALA A C 1
ATOM 655 O O . ALA A 1 82 ? 0.761 0.271 -4.422 1.00 93.12 82 ALA A O 1
ATOM 656 N N . LEU A 1 83 ? -1.040 1.319 -3.590 1.00 91.88 83 LEU A N 1
ATOM 657 C CA . LEU A 1 83 ? -0.280 2.400 -2.958 1.00 91.88 83 LEU A CA 1
ATOM 658 C C . LEU A 1 83 ? -0.206 2.152 -1.457 1.00 91.88 83 LEU A C 1
ATOM 660 O O . LEU A 1 83 ? -1.236 1.891 -0.831 1.00 91.88 83 LEU A O 1
ATOM 664 N N . ASP A 1 84 ? 1.003 2.226 -0.913 1.00 87.56 84 ASP A N 1
ATOM 665 C CA . ASP A 1 84 ? 1.282 2.055 0.510 1.00 87.56 84 ASP A CA 1
ATOM 666 C C . ASP A 1 84 ? 1.503 3.398 1.207 1.00 87.56 84 ASP A C 1
ATOM 668 O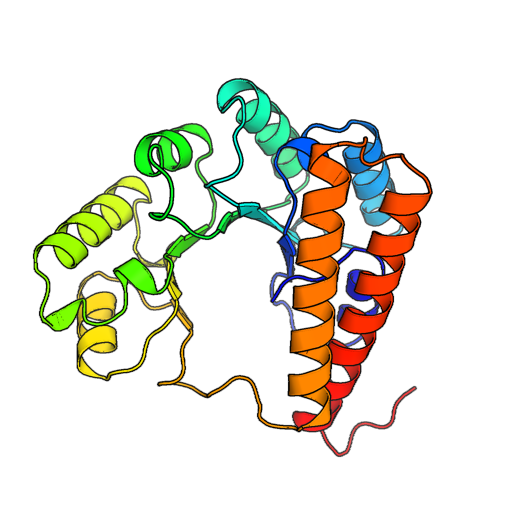 O . ASP A 1 84 ? 1.917 4.374 0.570 1.00 87.56 84 ASP A O 1
ATOM 672 N N . ASP A 1 85 ? 1.237 3.423 2.513 1.00 82.94 85 ASP A N 1
ATOM 673 C CA . ASP A 1 85 ? 1.406 4.595 3.381 1.00 82.94 85 ASP A CA 1
ATOM 674 C C . ASP A 1 85 ? 0.677 5.859 2.893 1.00 82.94 85 ASP A C 1
ATOM 676 O O . ASP A 1 85 ? 1.148 6.992 3.044 1.00 82.94 85 ASP A O 1
ATOM 680 N N . VAL A 1 86 ? -0.506 5.675 2.302 1.00 84.62 86 VAL A N 1
ATOM 681 C CA . VAL A 1 86 ? -1.266 6.785 1.735 1.00 84.62 86 VAL A CA 1
ATOM 682 C C . VAL A 1 86 ? -1.734 7.739 2.829 1.00 84.62 86 VAL A C 1
ATOM 684 O O . VAL A 1 86 ? -2.386 7.336 3.797 1.00 84.62 86 VAL A O 1
ATOM 687 N N . GLY A 1 87 ? -1.437 9.024 2.619 1.00 76.88 87 GLY A N 1
ATOM 688 C CA . GLY A 1 87 ? -1.787 10.123 3.513 1.00 76.88 87 GLY A CA 1
ATOM 689 C C . GLY A 1 87 ? -0.662 10.565 4.448 1.00 76.88 87 GLY A C 1
ATOM 690 O O . GLY A 1 87 ? -0.862 11.481 5.246 1.00 76.88 87 GLY A O 1
ATOM 691 N N . ILE A 1 88 ? 0.523 9.959 4.319 1.00 72.81 88 ILE A N 1
ATOM 692 C CA . ILE A 1 88 ? 1.772 10.484 4.885 1.00 72.81 88 ILE A CA 1
ATOM 693 C C . ILE A 1 88 ? 2.381 11.545 3.948 1.00 72.81 88 ILE A C 1
ATOM 695 O O . ILE A 1 88 ? 2.998 12.505 4.417 1.00 72.81 88 ILE A O 1
ATOM 699 N N . GLY A 1 89 ? 2.217 11.389 2.629 1.00 67.44 89 GLY A N 1
ATOM 700 C CA . GLY A 1 89 ? 2.754 12.298 1.617 1.00 67.44 89 GLY A CA 1
ATOM 701 C C . GLY A 1 89 ? 1.858 13.503 1.305 1.00 67.44 89 GLY A C 1
ATOM 702 O O . GLY A 1 89 ? 0.697 13.590 1.701 1.00 67.44 89 GLY A O 1
ATOM 703 N N . SER A 1 90 ? 2.405 14.472 0.564 1.00 65.25 90 SER A N 1
ATOM 704 C CA . SER A 1 90 ? 1.697 15.706 0.186 1.00 65.25 90 SER A CA 1
ATOM 705 C C . SER A 1 90 ? 0.813 15.574 -1.061 1.00 65.25 90 SER A C 1
ATOM 707 O O . SER A 1 90 ? 0.002 16.464 -1.317 1.00 65.25 90 SER A O 1
ATOM 709 N N . ASN A 1 91 ? 0.941 14.487 -1.832 1.00 74.00 91 ASN A N 1
ATOM 710 C CA . ASN A 1 91 ? 0.341 14.344 -3.165 1.00 74.00 91 ASN A CA 1
ATOM 711 C C . ASN A 1 91 ? -0.582 13.119 -3.295 1.00 74.00 91 ASN A C 1
ATOM 713 O O . ASN A 1 91 ? -0.824 12.649 -4.410 1.00 74.00 91 ASN A O 1
ATOM 717 N N . THR A 1 92 ? -1.132 12.628 -2.183 1.00 82.38 92 THR A N 1
ATOM 718 C CA . THR A 1 92 ? -1.973 11.424 -2.110 1.00 82.38 92 THR A CA 1
ATOM 719 C C . THR A 1 92 ? -3.048 11.381 -3.194 1.00 82.38 92 THR A C 1
ATOM 721 O O . THR A 1 92 ? -3.064 10.469 -4.018 1.00 82.38 92 THR A O 1
ATOM 724 N N . PHE A 1 93 ? -3.940 12.375 -3.230 1.00 87.69 93 PHE A N 1
ATOM 725 C CA . PHE A 1 93 ? -5.104 12.335 -4.117 1.00 87.69 93 PHE A CA 1
ATOM 726 C C . PHE A 1 93 ? -4.716 12.401 -5.594 1.00 87.69 93 PHE A C 1
ATOM 728 O O . PHE A 1 93 ? -5.259 11.653 -6.402 1.00 87.69 93 PHE A O 1
ATOM 735 N N . SER A 1 94 ? -3.742 13.246 -5.938 1.00 87.00 94 SER A N 1
ATOM 736 C CA . SER A 1 94 ? -3.219 13.347 -7.302 1.00 87.00 94 SER A CA 1
ATOM 737 C C . SER A 1 94 ? -2.574 12.036 -7.750 1.00 87.00 94 SER A C 1
ATOM 739 O O . SER A 1 94 ? -2.792 11.590 -8.871 1.00 87.00 94 SER A O 1
ATOM 741 N N . SER A 1 95 ? -1.819 11.388 -6.862 1.00 88.00 95 SER A N 1
ATOM 742 C CA . SER A 1 95 ? -1.148 10.121 -7.157 1.00 88.00 95 SER A CA 1
ATOM 743 C C . SER A 1 95 ? -2.154 8.992 -7.351 1.00 88.00 95 SER A C 1
ATOM 745 O O . SER A 1 95 ? -2.068 8.258 -8.328 1.00 88.00 95 SER A O 1
ATOM 747 N N . VAL A 1 96 ? -3.167 8.896 -6.486 1.00 91.44 96 VAL A N 1
ATOM 748 C CA . VAL A 1 96 ? -4.260 7.925 -6.644 1.00 91.44 96 VAL A CA 1
ATOM 749 C C . VAL A 1 96 ? -5.007 8.153 -7.961 1.00 91.44 96 VAL A C 1
ATOM 751 O O . VAL A 1 96 ? -5.273 7.192 -8.676 1.00 91.44 96 VAL A O 1
ATOM 754 N N . ALA A 1 97 ? -5.302 9.408 -8.311 1.00 89.44 97 ALA A N 1
ATOM 755 C CA . ALA A 1 97 ? -6.026 9.737 -9.536 1.00 89.44 97 ALA A CA 1
ATOM 756 C C . ALA A 1 97 ? -5.237 9.414 -10.818 1.00 89.44 97 ALA A C 1
ATOM 758 O O . ALA A 1 97 ? -5.840 9.036 -11.814 1.00 89.44 97 ALA A O 1
ATOM 759 N N . VAL A 1 98 ? -3.906 9.559 -10.813 1.00 90.00 98 VAL A N 1
ATOM 760 C CA . VAL A 1 98 ? -3.067 9.320 -12.006 1.00 90.00 98 VAL A CA 1
ATOM 761 C C . VAL A 1 98 ? -2.596 7.867 -12.119 1.00 90.00 98 VAL A C 1
ATOM 763 O O . VAL A 1 98 ? -2.450 7.344 -13.225 1.00 90.00 98 VAL A O 1
ATOM 766 N N . LEU A 1 99 ? -2.310 7.214 -10.990 1.00 91.19 99 LEU A N 1
ATOM 767 C CA . LEU A 1 99 ? -1.819 5.832 -10.959 1.00 91.19 99 LEU A CA 1
ATOM 768 C C . LEU A 1 99 ? -2.973 4.813 -10.934 1.00 91.19 99 LEU A C 1
ATOM 770 O O . LEU A 1 99 ? -2.771 3.648 -11.279 1.00 91.19 99 LEU A O 1
ATOM 774 N N . GLU A 1 100 ? -4.176 5.247 -10.542 1.00 92.81 100 GLU A N 1
ATOM 775 C CA . GLU A 1 100 ? -5.413 4.455 -10.482 1.00 92.81 100 GLU A CA 1
ATOM 776 C C . GLU A 1 100 ? -5.222 3.083 -9.805 1.00 92.81 100 GLU A C 1
ATOM 778 O O . GLU A 1 100 ? -5.546 2.054 -10.402 1.00 92.81 100 GLU A O 1
ATOM 783 N N . PRO A 1 101 ? -4.632 3.001 -8.599 1.00 94.44 101 PRO A N 1
ATOM 784 C CA . PRO A 1 101 ? -4.212 1.733 -8.004 1.00 94.44 101 PRO A CA 1
ATOM 785 C C . PRO A 1 101 ? -5.396 0.797 -7.723 1.00 94.44 101 PRO A C 1
ATOM 787 O O . PRO A 1 101 ? -6.516 1.233 -7.458 1.00 94.44 101 PRO A O 1
ATOM 790 N N . ASP A 1 102 ? -5.156 -0.511 -7.746 1.00 94.50 102 ASP A N 1
ATOM 791 C CA . ASP A 1 102 ? -6.150 -1.531 -7.401 1.00 94.50 102 ASP A CA 1
ATOM 792 C C . ASP A 1 102 ? -6.520 -1.454 -5.915 1.00 94.50 102 ASP A C 1
ATOM 794 O O . ASP A 1 102 ? -7.700 -1.554 -5.567 1.00 94.50 102 ASP A O 1
ATOM 798 N N . TRP A 1 103 ? -5.525 -1.177 -5.065 1.00 93.75 103 TRP A N 1
ATOM 799 C CA . TRP A 1 103 ? -5.716 -0.918 -3.641 1.00 93.75 103 TRP A CA 1
ATOM 800 C C . TRP A 1 103 ? -4.963 0.307 -3.135 1.00 93.75 103 TRP A C 1
ATOM 802 O O . TRP A 1 103 ? -3.907 0.678 -3.637 1.00 93.75 103 TRP A O 1
ATOM 812 N N . VAL A 1 104 ? -5.483 0.894 -2.068 1.00 93.94 104 VAL A N 1
ATOM 813 C CA . VAL A 1 104 ? -4.792 1.897 -1.266 1.00 93.94 104 VAL A CA 1
ATOM 814 C C . VAL A 1 104 ? -4.729 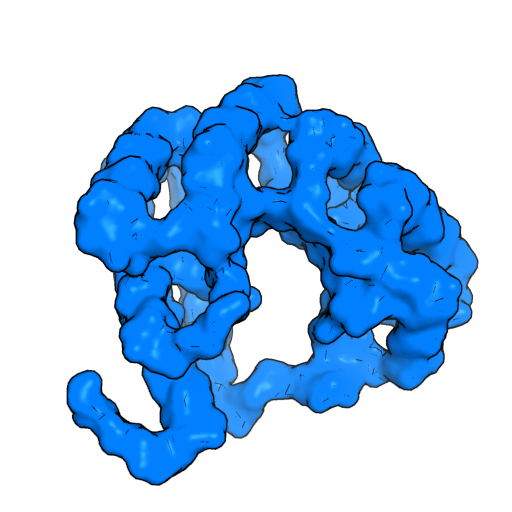1.410 0.170 1.00 93.94 104 VAL A C 1
ATOM 816 O O . VAL A 1 104 ? -5.753 1.041 0.745 1.00 93.94 104 VAL A O 1
ATOM 819 N N . LYS A 1 105 ? -3.537 1.424 0.757 1.00 92.38 105 LYS A N 1
ATOM 820 C CA . LYS A 1 105 ? -3.326 1.171 2.178 1.00 92.38 105 LYS A CA 1
ATOM 821 C C . LYS A 1 105 ? -3.192 2.511 2.887 1.00 92.38 105 LYS A C 1
ATOM 823 O O . LYS A 1 105 ? -2.339 3.322 2.537 1.00 92.38 105 LYS A O 1
ATOM 828 N N . VAL A 1 106 ? -4.094 2.763 3.830 1.00 93.12 106 VAL A N 1
ATOM 829 C CA . VAL A 1 106 ? -4.145 4.017 4.587 1.00 93.12 106 VAL A CA 1
ATOM 830 C C . VAL A 1 106 ? -3.410 3.811 5.896 1.00 93.12 106 VAL A C 1
ATOM 832 O O . VAL A 1 106 ? -3.802 2.955 6.694 1.00 93.12 106 VAL A O 1
ATOM 835 N N . ASP A 1 107 ? -2.368 4.612 6.104 1.00 90.50 107 ASP A N 1
ATOM 836 C CA . ASP A 1 107 ? -1.498 4.498 7.268 1.00 90.50 107 ASP A CA 1
ATOM 837 C C . ASP A 1 107 ? -2.255 4.736 8.588 1.00 90.50 107 ASP A C 1
ATOM 839 O O . ASP A 1 107 ? -3.212 5.517 8.692 1.00 90.50 107 ASP A O 1
ATOM 843 N N . ARG A 1 108 ? -1.756 4.095 9.648 1.00 89.62 108 ARG A N 1
ATOM 844 C CA . ARG A 1 108 ? -2.297 4.181 11.010 1.00 89.62 108 ARG A CA 1
ATOM 845 C C . ARG A 1 108 ? -2.451 5.604 11.533 1.00 89.62 108 ARG A C 1
ATOM 847 O O . ARG A 1 108 ? -3.310 5.838 12.380 1.00 89.62 108 ARG A O 1
ATOM 854 N N . THR A 1 109 ? -1.644 6.563 11.079 1.00 90.50 109 THR A N 1
ATOM 855 C CA . THR A 1 109 ? -1.750 7.964 11.513 1.00 90.50 109 THR A CA 1
ATOM 856 C C . THR A 1 109 ? -3.105 8.571 11.151 1.00 90.50 109 THR A C 1
ATOM 858 O O . THR A 1 109 ? -3.628 9.382 11.922 1.00 90.50 109 THR A O 1
ATOM 861 N N . LEU A 1 110 ? -3.728 8.124 10.057 1.00 92.88 110 LEU A N 1
ATOM 862 C CA . LEU A 1 110 ? -5.057 8.555 9.620 1.00 92.88 110 LEU A CA 1
ATOM 863 C C . LEU A 1 110 ? -6.198 7.673 10.128 1.00 92.88 110 LEU A C 1
ATOM 865 O O . LEU A 1 110 ? -7.336 8.132 10.182 1.00 92.88 110 LEU A O 1
ATOM 869 N N . ILE A 1 111 ? -5.908 6.443 10.539 1.00 94.75 111 ILE A N 1
ATOM 870 C CA . ILE A 1 111 ? -6.922 5.506 11.034 1.00 94.75 111 ILE A CA 1
ATOM 871 C C . ILE A 1 111 ? -7.094 5.586 12.552 1.00 94.75 111 ILE A C 1
ATOM 873 O O . ILE A 1 111 ? -8.213 5.563 13.058 1.00 94.75 111 ILE A O 1
ATOM 877 N N . ARG A 1 112 ? -6.003 5.721 13.307 1.00 92.94 112 ARG A N 1
ATOM 878 C CA . ARG A 1 112 ? -6.045 5.705 14.771 1.00 92.94 112 ARG A CA 1
ATOM 879 C C . ARG A 1 112 ? -6.855 6.883 15.316 1.00 92.94 112 ARG A C 1
ATOM 881 O O . ARG A 1 112 ? -6.511 8.042 15.057 1.00 92.94 112 ARG A O 1
ATOM 888 N N . GLY A 1 113 ? -7.900 6.605 16.093 1.00 95.06 113 GLY A N 1
ATOM 889 C CA . GLY A 1 113 ? -8.788 7.626 16.658 1.00 95.06 113 GLY A CA 1
ATOM 890 C C . GLY A 1 113 ? -9.656 8.338 15.615 1.00 95.06 113 GLY A C 1
ATOM 891 O O . GLY A 1 113 ? -10.092 9.471 15.848 1.00 95.06 113 GLY A O 1
ATOM 892 N N . ILE A 1 114 ? -9.878 7.725 14.448 1.00 97.31 114 ILE A N 1
ATOM 893 C CA . ILE A 1 114 ? -10.744 8.271 13.396 1.00 97.31 114 ILE A CA 1
ATOM 894 C C . ILE A 1 114 ? -12.183 8.462 13.879 1.00 97.31 114 ILE A C 1
ATOM 896 O O . ILE A 1 114 ? -12.819 9.442 13.496 1.00 97.31 114 ILE A O 1
ATOM 900 N N . SER A 1 115 ? -12.670 7.605 14.776 1.00 97.56 115 SER A N 1
ATOM 901 C CA . SER A 1 115 ? -14.006 7.706 15.384 1.00 97.56 115 SER A CA 1
ATOM 902 C C . SER A 1 115 ? -14.293 9.074 16.016 1.00 97.56 115 SER A C 1
ATOM 904 O O . SER A 1 115 ? -15.390 9.608 15.873 1.00 97.56 115 SER A O 1
ATOM 906 N N . GLY A 1 116 ? -13.290 9.684 16.654 1.00 97.00 116 GLY A N 1
ATOM 907 C CA . GLY A 1 116 ? -13.394 10.997 17.297 1.00 97.00 116 GLY A CA 1
ATOM 908 C C . GLY A 1 116 ? -12.870 12.172 16.468 1.00 97.00 116 GLY A C 1
ATOM 909 O O . GLY A 1 116 ? -12.842 13.293 16.971 1.00 97.00 116 GLY A O 1
ATOM 910 N N . THR A 1 117 ? -12.420 11.946 15.229 1.00 97.94 117 THR A N 1
ATOM 911 C CA . THR A 1 117 ? -11.690 12.959 14.449 1.00 97.94 117 THR A CA 1
ATOM 912 C C . THR A 1 117 ? -12.369 13.245 13.103 1.00 97.94 117 THR A C 1
ATOM 914 O O . THR A 1 117 ? -12.018 12.616 12.101 1.00 97.94 117 THR A O 1
ATOM 917 N N . PRO A 1 118 ? -13.272 14.245 13.018 1.00 96.81 118 PRO A N 1
ATOM 918 C CA . PRO A 1 118 ? -14.004 14.566 11.786 1.00 96.81 118 PRO A CA 1
ATOM 919 C C . PRO A 1 118 ? -13.108 14.836 10.571 1.00 96.81 118 PRO A C 1
ATOM 921 O O . PRO A 1 118 ? -13.437 14.444 9.458 1.00 96.81 118 PRO A O 1
ATOM 924 N N . ALA A 1 119 ? -11.935 15.445 10.773 1.00 95.50 119 ALA A N 1
ATOM 925 C CA . ALA A 1 119 ? -10.987 15.700 9.688 1.00 95.50 119 ALA A CA 1
ATOM 926 C C . ALA A 1 119 ? -10.435 14.407 9.052 1.00 95.50 119 ALA A C 1
ATOM 928 O O . ALA A 1 119 ? -10.278 14.343 7.835 1.00 95.50 119 ALA A O 1
ATOM 929 N N . LYS A 1 120 ? -10.178 13.363 9.856 1.00 96.12 120 LYS A N 1
ATOM 930 C CA . LYS A 1 120 ? -9.737 12.047 9.359 1.00 96.12 120 LYS A CA 1
ATOM 931 C C . LYS A 1 120 ? -10.867 11.338 8.612 1.00 96.12 120 LYS A C 1
ATOM 933 O O . LYS A 1 120 ? -10.628 10.747 7.564 1.00 96.12 120 LYS A O 1
ATOM 938 N N . GLN A 1 121 ? -12.097 11.454 9.116 1.00 97.38 121 GLN A N 1
ATOM 939 C CA . GLN A 1 121 ? -13.292 10.912 8.464 1.00 97.38 121 GLN A CA 1
ATOM 940 C C . GLN A 1 121 ? -13.536 11.562 7.097 1.00 97.38 121 GLN A C 1
ATOM 942 O O . GLN A 1 121 ? -13.765 10.863 6.116 1.00 97.38 121 GLN A O 1
ATOM 947 N N . GLU A 1 122 ? -13.420 12.890 7.015 1.00 96.19 122 GLU A N 1
ATOM 948 C CA . GLU A 1 122 ? -13.560 13.640 5.764 1.00 96.19 122 GLU A CA 1
ATOM 949 C C . GLU A 1 122 ? -12.473 13.262 4.750 1.00 96.19 122 GLU A C 1
ATOM 951 O O . GLU A 1 122 ? -12.772 13.021 3.580 1.00 96.19 122 GLU A O 1
ATOM 956 N N . PHE A 1 123 ? -11.216 13.155 5.193 1.00 94.75 123 PHE A N 1
ATOM 957 C CA . PHE A 1 123 ? -10.124 12.687 4.337 1.00 94.75 123 PHE A CA 1
ATOM 958 C C . PHE A 1 123 ? -10.424 11.300 3.757 1.00 94.75 123 PHE A C 1
ATOM 960 O O . PHE A 1 123 ? -10.340 11.099 2.543 1.00 94.75 123 PHE A O 1
ATOM 967 N N . LEU A 1 124 ? -10.808 10.353 4.618 1.00 95.69 124 LEU A N 1
ATOM 968 C CA . LEU A 1 124 ? -11.051 8.974 4.216 1.00 95.69 124 LEU A CA 1
ATOM 969 C C . LEU A 1 124 ? -12.279 8.854 3.303 1.00 95.69 124 LEU A C 1
ATOM 971 O O . LEU A 1 124 ? -12.236 8.120 2.321 1.00 95.69 124 LEU A O 1
ATOM 975 N N . SER A 1 125 ? -13.330 9.638 3.555 1.00 95.94 125 SER A N 1
ATOM 976 C CA . SER A 1 125 ? -14.516 9.730 2.693 1.00 95.94 125 SER A CA 1
ATOM 977 C C . SER A 1 125 ? -14.165 10.205 1.277 1.00 95.94 125 SER A C 1
ATOM 979 O O . SER A 1 125 ? -14.568 9.587 0.290 1.00 95.94 125 SER A O 1
ATOM 981 N N . ARG A 1 126 ? -13.331 11.246 1.148 1.00 95.31 126 ARG A N 1
ATOM 982 C CA . ARG A 1 126 ? -12.837 11.708 -0.163 1.00 95.31 126 ARG A CA 1
ATOM 983 C C . ARG A 1 126 ? -12.002 10.646 -0.864 1.00 95.31 126 ARG A C 1
ATOM 985 O O . ARG A 1 126 ? -12.134 10.458 -2.070 1.00 95.31 126 ARG A O 1
ATOM 992 N N . LEU A 1 127 ? -11.164 9.933 -0.116 1.00 94.81 127 LEU A N 1
ATOM 993 C CA . LEU A 1 127 ? -10.369 8.843 -0.669 1.00 94.81 127 LEU A CA 1
ATOM 994 C C . LEU A 1 127 ? -11.258 7.702 -1.188 1.00 94.81 127 LEU A C 1
ATOM 996 O O . LEU A 1 127 ? -11.025 7.217 -2.291 1.00 94.81 127 LEU A O 1
ATOM 1000 N N . VAL A 1 128 ? -12.313 7.325 -0.453 1.00 95.62 128 VAL A N 1
ATOM 1001 C CA . VAL A 1 128 ? -13.326 6.352 -0.906 1.00 95.62 128 VAL A CA 1
ATOM 1002 C C . VAL A 1 128 ? -13.971 6.802 -2.216 1.00 95.62 128 VAL A C 1
ATOM 1004 O O . VAL A 1 128 ? -14.111 5.990 -3.129 1.00 95.62 128 VAL A O 1
ATOM 1007 N N . GLN A 1 129 ? -14.327 8.084 -2.337 1.00 94.62 129 GLN A N 1
ATOM 1008 C CA . GLN A 1 129 ? -14.915 8.636 -3.562 1.00 94.62 129 GLN A CA 1
ATOM 1009 C C . GLN A 1 129 ? -13.953 8.562 -4.751 1.00 94.62 129 GLN A C 1
ATOM 1011 O O . GLN A 1 129 ? -14.352 8.125 -5.827 1.00 94.62 129 GLN A O 1
ATOM 1016 N N . ILE A 1 130 ? -12.685 8.935 -4.556 1.00 93.81 130 ILE A N 1
ATOM 1017 C CA . ILE A 1 130 ? -11.659 8.888 -5.609 1.00 93.81 130 ILE A CA 1
ATOM 1018 C C . ILE A 1 130 ? -11.378 7.443 -6.039 1.00 93.81 130 ILE A C 1
ATOM 1020 O O . ILE A 1 130 ? -11.246 7.168 -7.227 1.00 93.81 130 ILE A O 1
ATOM 1024 N N . MET A 1 131 ? -11.345 6.506 -5.090 1.00 94.31 131 MET A N 1
ATOM 1025 C CA . MET A 1 131 ? -11.197 5.076 -5.378 1.00 94.31 131 MET A CA 1
ATOM 1026 C C . MET A 1 131 ? -12.465 4.451 -5.982 1.00 94.31 131 MET A C 1
ATOM 1028 O O . MET A 1 131 ? -12.431 3.313 -6.450 1.00 94.31 131 MET A O 1
ATOM 1032 N N . GLY A 1 132 ? -13.603 5.146 -5.925 1.00 94.75 132 GLY A N 1
ATOM 1033 C CA . GLY A 1 132 ? -14.919 4.661 -6.341 1.00 94.75 132 GLY A CA 1
ATOM 1034 C C . GLY A 1 132 ? -15.549 3.613 -5.412 1.00 94.75 132 GLY A C 1
ATOM 1035 O O . GLY A 1 132 ? -16.737 3.328 -5.542 1.00 94.75 132 GLY A O 1
ATOM 1036 N N . SER A 1 133 ? -14.790 3.023 -4.481 1.00 93.69 133 SER A N 1
ATOM 1037 C CA . SER A 1 133 ? -15.296 2.068 -3.489 1.00 93.69 133 SER A CA 1
ATOM 1038 C C . SER A 1 133 ? -14.332 1.885 -2.315 1.00 93.69 133 SER A C 1
ATOM 1040 O O . SER A 1 133 ? -13.123 1.736 -2.507 1.00 93.69 133 SER A O 1
ATOM 1042 N N . GLY A 1 134 ? -14.881 1.795 -1.098 1.00 92.50 134 GLY A N 1
ATOM 1043 C CA . GLY A 1 134 ? -14.128 1.481 0.120 1.00 92.50 134 GLY A CA 1
ATOM 1044 C C . GLY A 1 134 ? -13.553 0.059 0.142 1.00 92.50 134 GLY A C 1
ATOM 1045 O O . GLY A 1 134 ? -12.586 -0.201 0.851 1.00 92.50 134 GLY A O 1
ATOM 1046 N N . GLU A 1 135 ? -14.042 -0.849 -0.711 1.00 91.75 135 GLU A N 1
ATOM 1047 C CA . GLU A 1 135 ? -13.457 -2.187 -0.892 1.00 91.75 135 GLU A CA 1
ATOM 1048 C C . GLU A 1 135 ? -12.024 -2.149 -1.432 1.00 91.75 135 GLU A C 1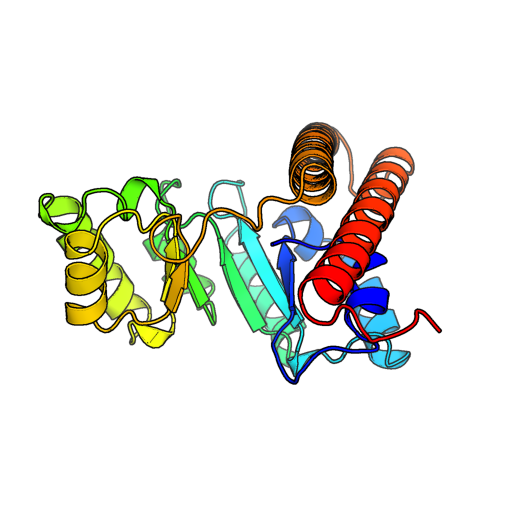
ATOM 1050 O O . GLU A 1 135 ? -11.269 -3.117 -1.297 1.00 91.75 135 GLU A O 1
ATOM 1055 N N . ARG A 1 136 ? -11.635 -1.043 -2.062 1.00 93.25 136 ARG A N 1
ATOM 1056 C CA . ARG A 1 136 ? -10.282 -0.841 -2.585 1.00 93.25 136 ARG A CA 1
ATOM 1057 C C . ARG A 1 136 ? -9.353 -0.213 -1.551 1.00 93.25 136 ARG A C 1
ATOM 1059 O O . ARG A 1 136 ? -8.200 0.055 -1.859 1.00 93.25 136 ARG A O 1
ATOM 1066 N N . ILE A 1 137 ? -9.830 0.010 -0.332 1.00 94.62 137 ILE A N 1
ATOM 1067 C CA . ILE A 1 137 ? -9.050 0.595 0.750 1.00 94.62 137 ILE A CA 1
ATOM 1068 C C . ILE A 1 137 ? -8.754 -0.472 1.800 1.00 94.62 137 ILE A C 1
ATOM 1070 O O . ILE A 1 137 ? -9.609 -1.285 2.146 1.00 94.62 137 ILE A O 1
ATOM 1074 N N . ILE A 1 138 ? -7.524 -0.459 2.305 1.00 92.06 138 ILE A N 1
ATOM 1075 C CA . ILE A 1 138 ? -7.054 -1.272 3.420 1.00 92.06 138 ILE A CA 1
ATOM 1076 C C . ILE A 1 138 ? -6.670 -0.306 4.543 1.00 92.06 138 ILE A C 1
ATOM 1078 O O . ILE A 1 138 ? -5.720 0.458 4.408 1.00 92.06 138 ILE A O 1
ATOM 1082 N N . ALA A 1 139 ? -7.420 -0.314 5.643 1.00 91.81 139 ALA A N 1
ATOM 1083 C CA . ALA A 1 139 ? -7.147 0.549 6.791 1.00 91.81 139 ALA A CA 1
ATOM 1084 C C . ALA A 1 139 ? -6.132 -0.101 7.743 1.00 91.81 139 ALA A C 1
ATOM 1086 O O . ALA A 1 139 ? -6.393 -1.182 8.278 1.00 91.81 139 ALA A O 1
ATOM 1087 N N . GLU A 1 140 ? -4.994 0.547 7.986 1.00 89.19 140 GLU A N 1
ATOM 1088 C CA . GLU A 1 140 ? -3.967 0.036 8.896 1.00 89.19 140 GLU A CA 1
ATOM 1089 C C . GLU A 1 140 ? -4.056 0.649 10.295 1.00 89.19 140 GLU A C 1
ATOM 1091 O O . GLU A 1 140 ? -4.489 1.779 10.476 1.00 89.19 140 GLU A O 1
ATOM 1096 N N . GLY A 1 141 ? -3.627 -0.093 11.318 1.00 86.88 141 GLY A N 1
ATOM 1097 C CA . GLY A 1 141 ? -3.578 0.406 12.694 1.00 86.88 141 GLY A CA 1
ATOM 1098 C C . GLY A 1 141 ? -4.929 0.512 13.402 1.00 86.88 141 GLY A C 1
ATOM 1099 O O . GLY A 1 141 ? -5.084 1.366 14.272 1.00 86.88 141 GLY A O 1
ATOM 1100 N N . ILE A 1 142 ? -5.897 -0.353 13.077 1.00 89.12 142 ILE A N 1
ATOM 1101 C CA . ILE A 1 142 ? -7.135 -0.465 13.863 1.00 89.12 142 ILE A CA 1
ATOM 1102 C C . ILE A 1 142 ? -6.813 -1.021 15.257 1.00 89.12 142 ILE A C 1
ATOM 1104 O O . ILE A 1 142 ? -6.345 -2.153 15.407 1.00 89.12 142 ILE A O 1
ATOM 1108 N N . GLU A 1 143 ? -7.067 -0.211 16.281 1.00 89.75 143 GLU A N 1
ATOM 1109 C CA . GLU A 1 143 ? -6.830 -0.549 17.692 1.00 89.75 143 GLU A CA 1
ATOM 1110 C C . GLU A 1 143 ? -8.133 -0.653 18.500 1.00 89.75 143 GLU A C 1
ATOM 1112 O O . GLU A 1 143 ? -8.164 -1.350 19.511 1.00 89.75 143 GLU A O 1
ATOM 1117 N N . THR A 1 144 ? -9.209 0.006 18.057 1.00 91.62 144 THR A N 1
ATOM 1118 C CA . THR A 1 144 ? -10.472 0.126 18.801 1.00 91.62 144 THR A CA 1
ATOM 1119 C C . THR A 1 144 ? -11.664 -0.358 17.979 1.00 91.62 144 THR A C 1
ATOM 1121 O O . THR A 1 144 ? -11.618 -0.397 16.746 1.00 91.62 144 THR A O 1
ATOM 1124 N N . HIS A 1 145 ? -12.745 -0.735 18.666 1.00 92.06 145 HIS A N 1
ATOM 1125 C CA . HIS A 1 145 ? -13.982 -1.140 18.001 1.00 92.06 145 HIS A CA 1
ATOM 1126 C C . HIS A 1 145 ? -14.659 0.059 17.325 1.00 92.06 145 HIS A C 1
ATOM 1128 O O . HIS A 1 145 ? -15.200 -0.060 16.232 1.00 92.06 145 HIS A O 1
ATOM 1134 N N . GLU A 1 146 ? -14.570 1.232 17.943 1.00 96.94 146 GLU A N 1
ATOM 1135 C CA . GLU A 1 146 ? -15.142 2.481 17.458 1.00 96.94 146 GLU A CA 1
ATOM 1136 C C . GLU A 1 146 ? -14.493 2.922 16.138 1.00 96.94 146 GLU A C 1
ATOM 1138 O O . GLU A 1 146 ? -15.196 3.310 15.202 1.00 96.94 146 GLU A O 1
ATOM 1143 N N . ASP A 1 147 ? -13.163 2.818 16.022 1.00 96.00 147 ASP A N 1
ATOM 1144 C CA . ASP A 1 147 ? -12.460 3.099 14.764 1.00 96.00 147 ASP A CA 1
ATOM 1145 C C . ASP A 1 147 ? -12.859 2.096 13.671 1.00 96.00 147 ASP A C 1
ATOM 1147 O O . ASP A 1 147 ? -13.076 2.492 12.524 1.00 96.00 147 ASP A O 1
ATOM 1151 N N . LEU A 1 148 ? -13.026 0.815 14.025 1.00 92.25 148 LEU A N 1
ATOM 1152 C CA . LEU A 1 148 ? -13.474 -0.227 13.099 1.00 92.25 148 LEU A CA 1
ATOM 1153 C C . LEU A 1 148 ? -14.886 0.038 12.558 1.00 92.25 148 LEU A C 1
ATOM 1155 O O . LEU A 1 148 ? -15.110 -0.034 11.350 1.00 92.25 148 LEU A O 1
ATOM 1159 N N . GLU A 1 149 ? -15.844 0.341 13.431 1.00 96.69 149 GLU A N 1
ATOM 1160 C CA . GLU A 1 149 ? -17.218 0.634 13.014 1.00 96.69 149 GLU A CA 1
ATOM 1161 C C . GLU A 1 149 ? -17.283 1.914 12.172 1.00 96.69 149 GLU A C 1
ATOM 1163 O O . GLU A 1 149 ? -18.004 1.968 11.173 1.00 96.69 149 GLU A O 1
ATOM 1168 N N . THR A 1 150 ? -16.444 2.905 12.490 1.00 97.50 150 THR A N 1
ATOM 1169 C CA . THR A 1 150 ? -16.321 4.131 11.691 1.00 97.50 150 THR A CA 1
ATOM 1170 C C . THR A 1 150 ? -15.887 3.817 10.259 1.00 97.50 150 THR A C 1
ATOM 1172 O O . THR A 1 150 ? -16.578 4.213 9.321 1.00 97.50 150 THR A O 1
ATOM 1175 N N . ILE A 1 151 ? -14.804 3.058 10.050 1.00 96.12 151 ILE A N 1
ATOM 1176 C CA . ILE A 1 151 ? -14.345 2.731 8.687 1.00 96.12 151 ILE A CA 1
ATOM 1177 C C . ILE A 1 151 ? -15.331 1.818 7.938 1.00 96.12 151 ILE A C 1
ATOM 1179 O O . ILE A 1 151 ? -15.539 1.986 6.735 1.00 96.12 151 ILE A O 1
ATOM 1183 N N . ARG A 1 152 ? -16.015 0.904 8.640 1.00 94.62 152 ARG A N 1
ATOM 1184 C CA . ARG A 1 152 ? -17.045 0.035 8.047 1.00 94.62 152 ARG A CA 1
ATOM 1185 C C . ARG A 1 152 ? -18.244 0.825 7.555 1.00 94.62 152 ARG A C 1
ATOM 1187 O O . ARG A 1 152 ? -18.754 0.535 6.476 1.00 94.62 152 ARG A O 1
ATOM 1194 N N . SER A 1 153 ? -18.661 1.846 8.304 1.00 96.62 153 SER A N 1
ATOM 1195 C CA . SER A 1 153 ? -19.740 2.750 7.889 1.00 96.62 153 SER A CA 1
ATOM 1196 C C . SER A 1 153 ? -19.411 3.511 6.595 1.00 96.62 153 SER A C 1
ATOM 1198 O O . SER A 1 153 ? -20.315 3.892 5.855 1.00 96.62 153 SER A O 1
ATOM 1200 N N . MET A 1 154 ? -18.120 3.656 6.276 1.00 96.38 154 MET A N 1
ATOM 1201 C CA . MET A 1 154 ? -17.613 4.246 5.031 1.00 96.38 154 MET A CA 1
ATOM 1202 C C . MET A 1 154 ? -17.413 3.211 3.907 1.00 96.38 154 MET A C 1
ATOM 1204 O O . MET A 1 154 ? -16.874 3.541 2.852 1.00 96.38 154 MET A O 1
ATOM 1208 N N . GLY A 1 155 ? -17.819 1.954 4.115 1.00 92.75 155 GLY A N 1
ATOM 1209 C CA . GLY A 1 155 ? -17.671 0.868 3.143 1.00 92.75 155 GLY A CA 1
ATOM 1210 C C . GLY A 1 155 ? -16.270 0.249 3.086 1.00 92.75 155 GLY A C 1
ATOM 1211 O O . GLY A 1 155 ? -15.949 -0.429 2.111 1.00 92.75 155 GLY A O 1
ATOM 1212 N N . ILE A 1 156 ? -15.423 0.486 4.095 1.00 93.88 156 ILE A N 1
ATOM 1213 C CA . ILE A 1 156 ? -14.069 -0.074 4.179 1.00 93.88 156 ILE A CA 1
ATOM 1214 C C . ILE A 1 156 ? -14.100 -1.308 5.079 1.00 93.88 156 ILE A C 1
ATOM 1216 O O . ILE A 1 156 ? -14.223 -1.216 6.301 1.00 93.88 156 ILE A O 1
ATOM 1220 N N . PHE A 1 157 ? -13.970 -2.484 4.465 1.00 83.75 157 PHE A N 1
ATOM 1221 C CA . PHE A 1 157 ? -14.058 -3.769 5.170 1.00 83.75 157 PHE A CA 1
ATOM 1222 C C . PHE A 1 157 ? -12.703 -4.448 5.374 1.00 83.75 157 PHE A C 1
ATOM 1224 O O . PHE A 1 157 ? -12.569 -5.315 6.240 1.00 83.75 157 PHE A O 1
ATOM 1231 N N . LYS A 1 158 ? -11.682 -4.049 4.607 1.00 85.81 158 LYS A N 1
ATOM 1232 C CA . LYS A 1 158 ? -10.322 -4.575 4.736 1.00 85.81 158 LYS A CA 1
ATOM 1233 C C . LYS A 1 158 ? -9.557 -3.720 5.737 1.00 85.81 158 LYS A C 1
ATOM 1235 O O . LYS A 1 158 ? -9.411 -2.515 5.555 1.00 85.81 158 LYS A O 1
ATOM 1240 N N . SER A 1 159 ? -9.069 -4.341 6.804 1.00 86.12 159 SER A N 1
ATOM 1241 C CA . SER A 1 159 ? -8.282 -3.641 7.815 1.00 86.12 159 SER A CA 1
ATOM 1242 C C . SER A 1 159 ? -7.255 -4.542 8.488 1.00 86.12 159 SER A C 1
ATOM 1244 O O . SER A 1 159 ? -7.375 -5.767 8.474 1.00 86.12 159 SER A O 1
ATOM 1246 N N . GLN A 1 160 ? -6.234 -3.918 9.067 1.00 80.50 160 GLN A N 1
ATOM 1247 C CA . GLN A 1 160 ? -5.176 -4.552 9.845 1.00 80.50 160 GLN A CA 1
ATOM 1248 C C . GLN A 1 160 ? -4.930 -3.732 11.116 1.00 80.50 160 GLN A C 1
ATOM 1250 O O . GLN A 1 160 ? -5.120 -2.518 11.127 1.00 80.50 160 GLN A O 1
ATOM 1255 N N . GLY A 1 161 ? -4.504 -4.378 12.200 1.00 79.25 161 GLY A N 1
ATOM 1256 C CA . GLY A 1 161 ? -4.201 -3.692 13.455 1.00 79.25 161 GLY A CA 1
ATOM 1257 C C . GLY A 1 161 ? -4.329 -4.591 14.678 1.00 79.25 161 GLY A C 1
ATOM 1258 O O . GLY A 1 161 ? -4.813 -5.723 14.591 1.00 79.25 161 GLY A O 1
ATOM 1259 N N . TYR A 1 162 ? -3.884 -4.079 15.826 1.00 74.88 162 TYR A N 1
ATOM 1260 C CA . TYR A 1 162 ? -3.848 -4.825 17.088 1.00 74.88 162 TYR A CA 1
ATOM 1261 C C . TYR A 1 162 ? -5.230 -5.256 17.585 1.00 74.88 162 TYR A C 1
ATOM 1263 O O . TYR A 1 162 ? -5.303 -6.214 18.349 1.00 74.88 162 TYR A O 1
ATOM 1271 N N . TYR A 1 163 ? -6.306 -4.613 17.118 1.00 70.69 163 TYR A N 1
ATOM 1272 C CA . TYR A 1 163 ? -7.678 -5.046 17.383 1.00 70.69 163 TYR A CA 1
ATOM 1273 C C . TYR A 1 163 ? -7.941 -6.490 16.927 1.00 70.69 163 TYR A C 1
ATOM 1275 O O . TYR A 1 163 ? -8.622 -7.247 17.612 1.00 70.69 163 TYR A O 1
ATOM 1283 N N . TRP A 1 164 ? -7.385 -6.885 15.778 1.00 69.44 164 TRP A N 1
ATOM 1284 C CA . TRP A 1 164 ? -7.538 -8.238 15.239 1.00 69.44 164 TRP A CA 1
ATOM 1285 C C . TRP A 1 164 ? -6.547 -9.204 15.872 1.00 69.44 164 TRP A C 1
ATOM 1287 O O . TRP A 1 164 ? -6.902 -10.281 16.345 1.00 69.44 164 TRP A O 1
ATOM 1297 N N . SER A 1 165 ? -5.282 -8.804 15.855 1.00 57.91 165 SER A N 1
ATOM 1298 C CA . SER A 1 165 ? -4.182 -9.497 16.500 1.00 57.91 165 SER A CA 1
ATOM 1299 C C . SER A 1 165 ? -2.970 -8.581 16.462 1.00 57.91 165 SER A C 1
ATOM 1301 O O . SER A 1 165 ? -2.687 -7.974 15.425 1.00 57.91 165 SER A O 1
ATOM 1303 N N . ALA A 1 166 ? -2.178 -8.557 17.532 1.00 58.69 166 ALA A N 1
ATOM 1304 C CA . ALA A 1 166 ? -0.775 -8.196 17.371 1.00 58.69 166 ALA A CA 1
ATOM 1305 C C . ALA A 1 166 ? -0.140 -9.114 16.301 1.00 58.69 166 ALA A C 1
ATOM 1307 O O . ALA A 1 166 ? -0.608 -10.247 16.130 1.00 58.69 166 ALA A O 1
ATOM 1308 N N . PRO A 1 167 ? 0.911 -8.676 15.580 1.00 57.78 167 PRO A N 1
ATOM 1309 C CA . PRO A 1 167 ? 1.708 -9.577 14.754 1.00 57.78 167 PRO A CA 1
ATOM 1310 C C . PRO A 1 167 ? 1.979 -10.849 15.558 1.00 57.78 167 PRO A C 1
ATOM 1312 O O . PRO A 1 167 ? 2.429 -10.730 16.699 1.00 57.78 167 PRO A O 1
ATOM 1315 N N . LEU A 1 168 ? 1.617 -12.025 15.022 1.00 55.47 168 LEU A N 1
ATOM 1316 C CA . LEU A 1 168 ? 1.601 -13.275 15.793 1.00 55.47 168 LEU A CA 1
ATOM 1317 C C . LEU A 1 168 ? 2.868 -13.393 16.652 1.00 55.47 168 LEU A C 1
ATOM 1319 O O . LEU A 1 168 ? 3.986 -13.447 16.134 1.00 55.47 168 LEU A O 1
ATOM 1323 N N . SER A 1 169 ? 2.679 -13.394 17.973 1.00 49.09 169 SER A N 1
ATOM 1324 C CA . SER A 1 169 ? 3.748 -13.295 18.962 1.00 49.09 169 SER A CA 1
ATOM 1325 C C . SER A 1 169 ? 4.431 -14.646 19.157 1.00 49.09 169 SER A C 1
ATOM 1327 O O . SER A 1 169 ? 4.258 -15.319 20.171 1.00 49.09 169 SER A O 1
ATOM 1329 N N . VAL A 1 170 ? 5.225 -15.062 18.178 1.00 60.16 170 VAL A N 1
ATOM 1330 C CA . VAL A 1 170 ? 6.331 -15.982 18.444 1.00 60.16 170 VAL A CA 1
ATOM 1331 C C . VAL A 1 170 ? 7.579 -15.112 18.538 1.00 60.16 170 VAL A C 1
ATOM 1333 O O . VAL A 1 170 ? 7.852 -14.391 17.578 1.00 60.16 170 VAL A O 1
ATOM 1336 N N . PRO A 1 171 ? 8.362 -15.157 19.633 1.00 67.31 171 PRO A N 1
ATOM 1337 C CA . PRO A 1 171 ? 9.559 -14.322 19.785 1.00 67.31 171 PRO A CA 1
ATOM 1338 C C . PRO A 1 171 ? 10.500 -14.377 18.571 1.00 67.31 171 PRO A C 1
ATOM 1340 O O . PRO A 1 171 ? 11.071 -13.367 18.170 1.00 67.31 171 PRO A O 1
ATOM 1343 N N . GLN A 1 172 ? 10.586 -15.544 17.924 1.00 64.06 172 GLN A N 1
ATOM 1344 C CA . GLN A 1 172 ? 11.336 -15.748 16.682 1.00 64.06 172 GLN A CA 1
ATOM 1345 C C . GLN A 1 172 ? 10.732 -14.999 15.486 1.00 64.06 172 GLN A C 1
ATOM 1347 O O . GLN A 1 172 ? 11.473 -14.379 14.734 1.00 64.06 172 GLN A O 1
ATOM 1352 N N . ILE A 1 173 ? 9.405 -15.015 15.317 1.00 64.56 173 ILE A N 1
ATOM 1353 C CA . ILE A 1 173 ? 8.715 -14.283 14.244 1.00 64.56 173 ILE A CA 1
ATOM 1354 C C . ILE A 1 173 ? 8.869 -12.775 14.453 1.00 64.56 173 ILE A C 1
ATOM 1356 O O . ILE A 1 173 ? 9.175 -12.054 13.510 1.00 64.56 173 ILE A O 1
ATOM 1360 N N . GLN A 1 174 ? 8.718 -12.300 15.688 1.00 62.50 174 GLN A N 1
ATOM 1361 C CA . GLN A 1 174 ? 8.815 -10.878 16.004 1.00 62.50 174 GLN A CA 1
ATOM 1362 C C . GLN A 1 174 ? 10.244 -10.339 15.831 1.00 62.50 174 GLN A C 1
ATOM 1364 O O . GLN A 1 174 ? 10.432 -9.295 15.209 1.00 62.50 174 GLN A O 1
ATOM 1369 N N . SER A 1 175 ? 11.255 -11.068 16.311 1.00 70.00 175 SER A N 1
ATOM 1370 C CA . SER A 1 175 ? 12.667 -10.715 16.110 1.00 70.00 175 SER A CA 1
ATOM 1371 C C . SER A 1 175 ? 13.062 -10.750 14.630 1.00 70.00 175 SER A C 1
ATOM 1373 O O . SER A 1 175 ? 13.771 -9.864 14.145 1.00 70.00 175 SER A O 1
ATOM 1375 N N . LEU A 1 176 ? 12.555 -11.734 13.885 1.00 69.69 176 LEU A N 1
ATOM 1376 C CA . LEU A 1 176 ? 12.797 -11.841 12.453 1.00 69.69 176 LEU A CA 1
ATOM 1377 C C . LEU A 1 176 ? 12.157 -10.681 11.684 1.00 69.69 176 LEU A C 1
ATOM 1379 O O . LEU A 1 176 ? 12.818 -10.095 10.834 1.00 69.69 176 LEU A O 1
ATOM 1383 N N . LEU A 1 177 ? 10.925 -10.292 12.026 1.00 64.81 177 LEU A N 1
ATOM 1384 C CA . LEU A 1 177 ? 10.269 -9.116 11.448 1.00 64.81 177 LEU A CA 1
ATOM 1385 C C . LEU A 1 177 ? 11.047 -7.830 11.726 1.00 64.81 177 LEU A C 1
ATOM 1387 O O . LEU A 1 177 ? 11.284 -7.059 10.804 1.00 64.81 177 LEU A O 1
ATOM 1391 N N . GLN A 1 178 ? 11.510 -7.623 12.959 1.00 70.25 178 GLN A N 1
ATOM 1392 C CA . GLN A 1 178 ? 12.345 -6.466 13.301 1.00 70.25 178 GLN A CA 1
ATOM 1393 C C . GLN A 1 178 ? 13.645 -6.438 12.488 1.00 70.25 178 GLN A C 1
ATOM 1395 O O . GLN A 1 178 ? 14.055 -5.384 12.013 1.00 70.25 178 GLN A O 1
ATOM 1400 N N . THR A 1 179 ? 14.262 -7.602 12.281 1.00 73.75 179 THR A N 1
ATOM 1401 C CA . THR A 1 179 ? 15.489 -7.729 11.482 1.00 73.75 179 THR A CA 1
ATOM 1402 C C . THR A 1 179 ? 15.227 -7.430 10.005 1.00 73.75 179 THR A C 1
ATOM 1404 O O . THR A 1 179 ? 16.021 -6.742 9.365 1.00 73.75 179 THR A O 1
ATOM 1407 N N . ILE A 1 180 ? 14.108 -7.921 9.463 1.00 68.00 180 ILE A N 1
ATOM 1408 C CA . ILE A 1 180 ? 13.666 -7.638 8.092 1.00 68.00 180 ILE A CA 1
ATOM 1409 C C . ILE A 1 180 ? 13.459 -6.129 7.909 1.00 68.00 180 ILE A C 1
ATOM 1411 O O . ILE A 1 180 ? 14.009 -5.555 6.973 1.00 68.00 180 ILE A O 1
ATOM 1415 N N . GLU A 1 181 ? 12.723 -5.481 8.815 1.00 67.12 181 GLU A N 1
ATOM 1416 C CA . GLU A 1 181 ? 12.451 -4.039 8.755 1.00 67.12 181 GLU A CA 1
ATOM 1417 C C . GLU A 1 181 ? 13.725 -3.198 8.887 1.00 67.12 181 GLU A C 1
ATOM 1419 O O . GLU A 1 181 ? 13.950 -2.271 8.108 1.00 67.12 181 GLU A O 1
ATOM 1424 N N . GLN A 1 182 ? 14.620 -3.559 9.808 1.00 74.94 182 GLN A N 1
ATOM 1425 C CA . GLN A 1 182 ? 15.910 -2.887 9.941 1.00 74.94 182 GLN A CA 1
ATOM 1426 C C . GLN A 1 182 ? 16.720 -2.971 8.640 1.00 74.94 182 GLN A C 1
ATOM 1428 O O . GLN A 1 182 ? 17.223 -1.960 8.149 1.00 74.94 182 GLN A O 1
ATOM 1433 N N . LYS A 1 183 ? 16.824 -4.166 8.052 1.00 71.50 183 LYS A N 1
ATOM 1434 C CA . LYS A 1 183 ? 17.593 -4.369 6.819 1.00 71.50 183 LYS A CA 1
ATOM 1435 C C . LYS A 1 183 ? 16.960 -3.687 5.615 1.00 71.50 183 LYS A C 1
ATOM 1437 O O . LYS A 1 183 ? 17.692 -3.181 4.770 1.00 71.50 183 LYS A O 1
ATOM 1442 N N . ARG A 1 184 ? 15.629 -3.603 5.554 1.00 67.56 184 ARG A N 1
ATOM 1443 C CA . ARG A 1 184 ? 14.933 -2.770 4.564 1.00 67.56 184 ARG A CA 1
ATOM 1444 C C . ARG A 1 184 ? 15.306 -1.314 4.694 1.00 67.56 184 ARG A C 1
ATOM 1446 O O . ARG A 1 184 ? 15.630 -0.690 3.695 1.00 67.56 184 ARG A O 1
ATOM 1453 N N . HIS A 1 185 ? 15.296 -0.786 5.909 1.00 67.19 185 HIS A N 1
ATOM 1454 C CA . HIS A 1 185 ? 15.665 0.601 6.139 1.00 67.19 185 HIS A CA 1
ATOM 1455 C C . HIS A 1 185 ? 17.118 0.882 5.721 1.00 67.19 185 HIS A C 1
ATOM 1457 O O . HIS A 1 185 ? 17.405 1.908 5.109 1.00 67.19 185 HIS A O 1
ATOM 1463 N N . GLU A 1 186 ? 18.035 -0.053 5.985 1.00 74.06 186 GLU A N 1
ATOM 1464 C CA . GLU A 1 186 ? 19.413 0.020 5.486 1.00 74.06 186 GLU A CA 1
ATOM 1465 C C . GLU A 1 186 ? 19.497 -0.053 3.955 1.00 74.06 186 GLU A C 1
ATOM 1467 O O . GLU A 1 186 ? 20.276 0.686 3.356 1.00 74.06 186 GLU A O 1
ATOM 1472 N N . LEU A 1 187 ? 18.711 -0.929 3.321 1.00 68.31 187 LEU A N 1
ATOM 1473 C CA . LEU A 1 187 ? 18.642 -1.050 1.865 1.00 68.31 187 LEU A CA 1
ATOM 1474 C C . LEU A 1 187 ? 18.120 0.245 1.234 1.00 68.31 187 LEU A C 1
ATOM 1476 O O . LEU A 1 187 ? 18.735 0.735 0.295 1.00 68.31 187 LEU A O 1
ATOM 1480 N N . LEU A 1 188 ? 17.045 0.822 1.781 1.00 65.50 188 LEU A N 1
ATOM 1481 C CA . LEU A 1 188 ? 16.451 2.080 1.320 1.00 65.50 188 LEU A CA 1
ATOM 1482 C C . LEU A 1 188 ? 17.448 3.244 1.405 1.00 65.50 188 LEU A C 1
ATOM 1484 O O . LEU A 1 188 ? 17.620 3.976 0.438 1.00 65.50 188 LEU A O 1
ATOM 1488 N N . LYS A 1 189 ? 18.189 3.355 2.510 1.00 70.88 189 LYS A N 1
ATOM 1489 C CA . LYS A 1 189 ? 19.275 4.341 2.642 1.00 70.88 189 LYS A CA 1
ATOM 1490 C C . LYS A 1 189 ? 20.405 4.123 1.638 1.00 70.88 189 LYS A C 1
ATOM 1492 O O . LYS A 1 189 ? 21.008 5.077 1.156 1.00 70.88 189 LYS A O 1
ATOM 1497 N N . LEU A 1 190 ? 20.722 2.869 1.326 1.00 69.56 190 LEU A N 1
ATOM 1498 C CA . LEU A 1 190 ? 21.768 2.557 0.359 1.00 69.56 190 LEU A CA 1
ATOM 1499 C C . LEU A 1 190 ? 21.353 3.000 -1.052 1.00 69.56 190 LEU A C 1
ATOM 1501 O O . LEU A 1 190 ? 22.133 3.660 -1.736 1.00 69.56 190 LEU A O 1
ATOM 1505 N N . VAL A 1 191 ? 20.118 2.717 -1.466 1.00 62.28 191 VAL A N 1
ATOM 1506 C CA . VAL A 1 191 ? 19.606 3.073 -2.805 1.00 62.28 191 VAL A CA 1
ATOM 1507 C C . VAL A 1 191 ? 19.311 4.565 -2.987 1.00 62.28 191 VAL A C 1
ATOM 1509 O O . VAL A 1 191 ? 19.155 5.017 -4.115 1.00 62.28 191 VAL A O 1
ATOM 1512 N N . GLU A 1 192 ? 19.286 5.360 -1.914 1.00 68.44 192 GLU A N 1
ATOM 1513 C CA . GLU A 1 192 ? 19.297 6.831 -2.019 1.00 68.44 192 GLU A CA 1
ATOM 1514 C C . GLU A 1 192 ? 20.609 7.357 -2.618 1.00 68.44 192 GLU A C 1
ATOM 1516 O O . GLU A 1 192 ? 20.641 8.428 -3.221 1.00 68.44 192 GLU A O 1
ATOM 1521 N N . THR A 1 193 ? 21.700 6.607 -2.452 1.00 74.25 193 THR A N 1
ATOM 1522 C CA . THR A 1 193 ? 23.056 7.024 -2.846 1.00 74.25 193 THR A CA 1
ATOM 1523 C C . THR A 1 193 ? 23.682 6.122 -3.908 1.00 74.25 193 THR A C 1
ATOM 1525 O O . THR A 1 193 ? 24.768 6.418 -4.405 1.00 74.25 193 THR A O 1
ATOM 1528 N N . THR A 1 194 ? 23.007 5.033 -4.281 1.00 68.38 194 THR A N 1
ATOM 1529 C CA . THR A 1 194 ? 23.507 4.010 -5.207 1.00 68.38 194 THR A CA 1
ATOM 1530 C C . THR A 1 194 ? 22.393 3.494 -6.117 1.00 68.38 194 THR A C 1
ATOM 1532 O O . THR A 1 194 ? 21.210 3.725 -5.879 1.00 68.38 194 THR A O 1
ATOM 1535 N N . VAL A 1 195 ? 22.762 2.804 -7.197 1.00 61.44 195 VAL A N 1
ATOM 1536 C CA . VAL A 1 195 ? 21.803 2.232 -8.152 1.00 61.44 195 VAL A CA 1
ATOM 1537 C C . VAL A 1 195 ? 21.389 0.817 -7.749 1.00 61.44 195 VAL A C 1
ATOM 1539 O O . VAL A 1 195 ? 22.171 0.067 -7.177 1.00 61.44 195 VAL A O 1
ATOM 1542 N N . TRP A 1 196 ? 20.179 0.405 -8.126 1.00 53.78 196 TRP A N 1
ATOM 1543 C CA . TRP A 1 196 ? 19.632 -0.923 -7.804 1.00 53.78 196 TRP A CA 1
ATOM 1544 C C . TRP A 1 196 ? 20.425 -2.114 -8.352 1.00 53.78 196 TRP A C 1
ATOM 1546 O O . TRP A 1 196 ? 20.300 -3.227 -7.853 1.00 53.78 196 TRP A O 1
ATOM 1556 N N . THR A 1 197 ? 21.248 -1.879 -9.373 1.00 63.19 197 THR A N 1
ATOM 1557 C CA . THR A 1 197 ? 22.133 -2.885 -9.972 1.00 63.19 197 THR A CA 1
ATOM 1558 C C . THR A 1 197 ? 23.459 -3.027 -9.236 1.00 63.19 197 THR A C 1
ATOM 1560 O O . THR A 1 197 ? 24.285 -3.844 -9.639 1.00 63.19 197 THR A O 1
ATOM 1563 N N . ASP A 1 198 ? 23.710 -2.203 -8.216 1.00 74.94 198 ASP A N 1
ATOM 1564 C CA . ASP A 1 198 ? 24.929 -2.290 -7.428 1.00 74.94 198 ASP A CA 1
ATOM 1565 C C . ASP A 1 198 ? 24.994 -3.661 -6.728 1.00 74.94 198 ASP A C 1
ATOM 1567 O O . ASP A 1 198 ? 24.020 -4.064 -6.081 1.00 74.94 198 ASP A O 1
ATOM 1571 N N . PRO A 1 199 ? 26.119 -4.393 -6.818 1.00 72.00 199 PRO A N 1
ATOM 1572 C CA . PRO A 1 199 ? 26.262 -5.702 -6.184 1.00 72.00 199 PRO A CA 1
ATOM 1573 C C . PRO A 1 199 ? 25.944 -5.705 -4.682 1.00 72.00 199 PRO A C 1
ATOM 1575 O O . PRO A 1 199 ? 25.449 -6.699 -4.156 1.00 72.00 199 PRO A O 1
ATOM 1578 N N . THR A 1 200 ? 26.183 -4.591 -3.987 1.00 72.50 200 THR A N 1
ATOM 1579 C CA . THR A 1 200 ? 25.890 -4.419 -2.558 1.00 72.50 200 THR A CA 1
ATOM 1580 C C . THR A 1 200 ? 24.391 -4.298 -2.302 1.00 72.50 200 THR A C 1
ATOM 1582 O O . THR A 1 200 ? 23.879 -4.868 -1.336 1.00 72.50 200 THR A O 1
ATOM 1585 N N . VAL A 1 201 ? 23.678 -3.578 -3.174 1.00 62.59 201 VAL A N 1
ATOM 1586 C CA . VAL A 1 201 ? 22.215 -3.455 -3.132 1.00 62.59 201 VAL A CA 1
ATOM 1587 C C . VAL A 1 201 ? 21.571 -4.810 -3.409 1.00 62.59 201 VAL A C 1
ATOM 1589 O O . VAL A 1 201 ? 20.713 -5.245 -2.639 1.00 62.59 201 VAL A O 1
ATOM 1592 N N . LEU A 1 202 ? 22.047 -5.521 -4.437 1.00 60.47 202 LEU A N 1
ATOM 1593 C CA . LEU A 1 202 ? 21.591 -6.873 -4.765 1.00 60.47 202 LEU A CA 1
ATOM 1594 C C . LEU A 1 202 ? 21.816 -7.835 -3.592 1.00 60.47 202 LEU A C 1
ATOM 1596 O O . LEU A 1 202 ? 20.875 -8.483 -3.144 1.00 60.47 202 LEU A O 1
ATOM 1600 N N . ALA A 1 203 ? 23.018 -7.860 -3.012 1.00 68.50 203 ALA A N 1
ATOM 1601 C CA . ALA A 1 203 ? 23.336 -8.738 -1.886 1.00 68.50 203 ALA A CA 1
ATOM 1602 C C . ALA A 1 203 ? 22.483 -8.455 -0.634 1.00 68.50 203 ALA A C 1
ATOM 1604 O O . ALA A 1 203 ? 22.055 -9.387 0.051 1.00 68.50 203 ALA A O 1
ATOM 1605 N N . LYS A 1 204 ? 22.203 -7.179 -0.327 1.00 68.62 204 LYS A N 1
ATOM 1606 C CA . LYS A 1 204 ? 21.293 -6.810 0.773 1.00 68.62 204 LYS A CA 1
ATOM 1607 C C . LYS A 1 204 ? 19.848 -7.208 0.475 1.00 68.62 204 LYS A C 1
ATOM 1609 O O . LYS A 1 204 ? 19.163 -7.687 1.376 1.00 68.62 204 LYS A O 1
ATOM 1614 N N . SER A 1 205 ? 19.398 -7.051 -0.769 1.00 64.06 205 SER A N 1
ATOM 1615 C CA . SER A 1 205 ? 18.079 -7.519 -1.205 1.00 64.06 205 SER A CA 1
ATOM 1616 C C . SER A 1 205 ? 17.940 -9.035 -1.019 1.00 64.06 205 SER A C 1
ATOM 1618 O O . SER A 1 205 ? 16.988 -9.487 -0.389 1.00 64.06 205 SER A O 1
ATOM 1620 N N . GLU A 1 206 ? 18.928 -9.823 -1.452 1.00 66.31 206 GLU A N 1
ATOM 1621 C CA . GLU A 1 206 ? 18.955 -11.281 -1.253 1.00 66.31 206 GLU A CA 1
ATOM 1622 C C . GLU A 1 206 ? 18.978 -11.685 0.229 1.00 66.31 206 GLU A C 1
ATOM 1624 O O . GLU A 1 206 ? 18.422 -12.707 0.636 1.00 66.31 206 GLU A O 1
ATOM 1629 N N . GLU A 1 207 ? 19.639 -10.902 1.081 1.00 71.94 207 GLU A N 1
ATOM 1630 C CA . GLU A 1 207 ? 19.629 -11.155 2.518 1.00 71.94 207 GLU A CA 1
ATOM 1631 C C . GLU A 1 207 ? 18.228 -10.978 3.112 1.00 71.94 207 GLU A C 1
ATOM 1633 O O . GLU A 1 207 ? 17.762 -11.841 3.864 1.00 71.94 207 GLU A O 1
ATOM 1638 N N . ILE A 1 208 ? 17.539 -9.896 2.742 1.00 63.44 208 ILE A N 1
ATOM 1639 C CA . ILE A 1 208 ? 16.139 -9.678 3.115 1.00 63.44 208 ILE A CA 1
ATOM 1640 C C . ILE A 1 208 ? 15.285 -10.825 2.561 1.00 63.44 208 ILE A C 1
ATOM 1642 O O . ILE A 1 208 ? 14.439 -11.344 3.294 1.00 63.44 208 ILE A O 1
ATOM 1646 N N . ASP A 1 209 ? 15.583 -11.319 1.351 1.00 56.59 209 ASP A N 1
ATOM 1647 C CA . ASP A 1 209 ? 14.850 -12.440 0.761 1.00 56.59 209 ASP A CA 1
ATOM 1648 C C . ASP A 1 209 ? 14.920 -13.696 1.640 1.00 56.59 209 ASP A C 1
ATOM 1650 O O . ASP A 1 209 ? 13.932 -14.404 1.885 1.00 56.59 209 ASP A O 1
ATOM 1654 N N . ARG A 1 210 ? 16.108 -14.015 2.142 1.00 65.00 210 ARG A N 1
ATOM 1655 C CA . ARG A 1 210 ? 16.292 -15.192 2.997 1.00 65.00 210 ARG A CA 1
ATOM 1656 C C . ARG A 1 210 ? 15.521 -15.060 4.307 1.00 65.00 210 ARG A C 1
ATOM 1658 O O . ARG A 1 210 ? 14.912 -16.027 4.767 1.00 65.00 210 ARG A O 1
ATOM 1665 N N . LEU A 1 211 ? 15.504 -13.867 4.893 1.00 65.94 211 LEU A N 1
ATOM 1666 C CA . LEU A 1 211 ? 14.816 -13.618 6.159 1.00 65.94 211 LEU A CA 1
ATOM 1667 C C . LEU A 1 211 ? 13.300 -13.667 6.004 1.00 65.94 211 LEU A C 1
ATOM 1669 O O . LEU A 1 211 ? 12.612 -14.293 6.808 1.00 65.94 211 LEU A O 1
ATOM 1673 N N . VAL A 1 212 ? 12.776 -13.069 4.942 1.00 58.44 212 VAL A N 1
ATOM 1674 C CA . VAL A 1 212 ? 11.350 -13.120 4.645 1.00 58.44 212 VAL A CA 1
ATOM 1675 C C . VAL A 1 212 ? 10.938 -14.567 4.323 1.00 58.44 212 VAL A C 1
ATOM 1677 O O . VAL A 1 212 ? 9.937 -15.038 4.851 1.00 58.44 212 VAL A O 1
ATOM 1680 N N . THR A 1 213 ? 11.734 -15.340 3.575 1.00 60.12 213 THR A N 1
ATOM 1681 C CA . THR A 1 213 ? 11.481 -16.784 3.366 1.00 60.12 213 THR A CA 1
ATOM 1682 C C . THR A 1 213 ? 11.305 -17.517 4.692 1.00 60.12 213 THR A C 1
ATOM 1684 O O . THR A 1 213 ? 10.366 -18.295 4.885 1.00 60.12 213 THR A O 1
ATOM 1687 N N . LEU A 1 214 ? 12.245 -17.287 5.610 1.00 66.56 214 LEU A N 1
ATOM 1688 C CA . LEU A 1 214 ? 12.234 -17.893 6.930 1.00 66.56 214 LEU A CA 1
ATOM 1689 C C . LEU A 1 214 ? 10.975 -17.485 7.701 1.00 66.56 214 LEU A C 1
ATOM 1691 O O . LEU A 1 214 ? 10.365 -18.334 8.350 1.00 66.56 214 LEU A O 1
ATOM 1695 N N . TYR A 1 215 ? 10.541 -16.231 7.566 1.00 65.19 215 TYR A N 1
ATOM 1696 C CA . TYR A 1 215 ? 9.293 -15.760 8.147 1.00 65.19 215 TYR A CA 1
ATOM 1697 C C . TYR A 1 215 ? 8.097 -16.578 7.636 1.00 65.19 215 TYR A C 1
ATOM 1699 O O . TYR A 1 215 ? 7.340 -17.086 8.459 1.00 65.19 215 TYR A O 1
ATOM 1707 N N . TYR A 1 216 ? 7.949 -16.792 6.321 1.00 59.50 216 TYR A N 1
ATOM 1708 C CA . TYR A 1 216 ? 6.815 -17.558 5.771 1.00 59.50 216 TYR A CA 1
ATOM 1709 C C . TYR A 1 216 ? 6.808 -19.009 6.241 1.00 59.50 216 TYR A C 1
ATOM 1711 O O . TYR A 1 216 ? 5.759 -19.552 6.590 1.00 59.50 216 TYR A O 1
ATOM 1719 N N . ARG A 1 217 ? 7.985 -19.636 6.315 1.00 63.62 217 ARG A N 1
ATOM 1720 C CA . ARG A 1 217 ? 8.121 -20.999 6.849 1.00 63.62 217 ARG A CA 1
ATOM 1721 C C . ARG A 1 217 ? 7.678 -21.078 8.309 1.00 63.62 217 ARG A C 1
ATOM 1723 O O . ARG A 1 217 ? 6.920 -21.976 8.675 1.00 63.62 217 ARG A O 1
ATOM 1730 N N . LEU A 1 218 ? 8.125 -20.134 9.138 1.00 64.50 218 LEU A N 1
ATOM 1731 C CA . LEU A 1 218 ? 7.729 -20.063 10.545 1.00 64.50 218 LEU A CA 1
ATOM 1732 C C . LEU A 1 218 ? 6.232 -19.761 10.691 1.00 64.50 218 LEU A C 1
ATOM 1734 O O . LEU A 1 218 ? 5.558 -20.396 11.497 1.00 64.50 218 LEU A O 1
ATOM 1738 N N . TRP A 1 219 ? 5.697 -18.859 9.871 1.00 61.59 219 TRP A N 1
ATOM 1739 C CA . TRP A 1 219 ? 4.279 -18.508 9.830 1.00 61.59 219 TRP A CA 1
ATOM 1740 C C . TRP A 1 219 ? 3.384 -19.707 9.492 1.00 61.59 219 TRP A C 1
ATOM 1742 O O . TRP A 1 219 ? 2.418 -19.986 10.206 1.00 61.59 219 TRP A O 1
ATOM 1752 N N . ASN A 1 220 ? 3.735 -20.468 8.453 1.00 60.78 220 ASN A N 1
ATOM 1753 C CA . ASN A 1 220 ? 2.999 -21.670 8.058 1.00 60.78 220 ASN A CA 1
ATOM 1754 C C . ASN A 1 220 ? 3.034 -22.744 9.149 1.00 60.78 220 ASN A C 1
ATOM 1756 O O . ASN A 1 220 ? 2.012 -23.377 9.413 1.00 60.78 220 ASN A O 1
ATOM 1760 N N . LYS A 1 221 ? 4.168 -22.899 9.843 1.00 65.06 221 LYS A N 1
ATOM 1761 C CA . LYS A 1 221 ? 4.293 -23.815 10.984 1.00 65.06 221 LYS A CA 1
ATOM 1762 C C . LYS A 1 221 ? 3.396 -23.416 12.158 1.00 65.06 221 LYS A C 1
ATOM 1764 O O . LYS A 1 221 ? 2.801 -24.285 12.787 1.00 65.06 221 LYS A O 1
ATOM 1769 N N . VAL A 1 222 ? 3.279 -22.119 12.449 1.00 60.44 222 VAL A N 1
ATOM 1770 C CA . VAL A 1 222 ? 2.385 -21.615 13.507 1.00 60.44 222 VAL A CA 1
ATOM 1771 C C . VAL A 1 222 ? 0.916 -21.857 13.159 1.00 60.44 222 VAL A C 1
ATOM 1773 O O . VAL A 1 222 ? 0.139 -22.216 14.039 1.00 60.44 222 VAL A O 1
ATOM 1776 N N . ARG A 1 223 ? 0.526 -21.708 11.887 1.00 57.94 223 ARG A N 1
ATOM 1777 C CA . ARG A 1 223 ? -0.853 -21.975 11.442 1.00 57.94 223 ARG A CA 1
ATOM 1778 C C . ARG A 1 223 ? -1.194 -23.461 11.329 1.00 57.94 223 ARG A C 1
ATOM 1780 O O . ARG A 1 223 ? -2.338 -23.818 11.581 1.00 57.94 223 ARG A O 1
ATOM 1787 N N . ASN A 1 224 ? -0.235 -24.307 10.954 1.00 61.22 224 ASN A N 1
ATOM 1788 C CA . ASN A 1 224 ? -0.432 -25.738 10.716 1.00 61.22 224 ASN A CA 1
ATOM 1789 C C . ASN A 1 224 ? 0.680 -26.570 11.384 1.00 61.22 224 ASN A C 1
ATOM 1791 O O . ASN A 1 224 ? 1.584 -27.057 10.701 1.00 61.22 224 ASN A O 1
ATOM 1795 N N . PRO A 1 225 ? 0.613 -26.789 12.710 1.00 58.75 225 PRO A N 1
ATOM 1796 C CA . PRO A 1 225 ? 1.679 -27.456 13.465 1.00 58.75 225 PRO A CA 1
ATOM 1797 C C . PRO A 1 225 ? 1.939 -28.917 13.053 1.00 58.75 225 PRO A C 1
ATOM 1799 O O . PRO A 1 225 ? 3.007 -29.445 13.352 1.00 58.75 225 PRO A O 1
ATOM 1802 N N . ASN A 1 226 ? 1.002 -29.555 12.339 1.00 53.66 226 ASN A N 1
ATOM 1803 C CA . ASN A 1 226 ? 1.079 -30.960 11.915 1.00 53.66 226 ASN A CA 1
ATOM 1804 C C . ASN A 1 226 ? 1.608 -31.173 10.482 1.00 53.66 226 ASN A C 1
ATOM 1806 O O . ASN A 1 226 ? 1.668 -32.315 10.031 1.00 53.66 226 ASN A O 1
ATOM 1810 N N . ARG A 1 227 ? 1.974 -30.116 9.741 1.00 44.97 227 ARG A N 1
ATOM 1811 C CA . ARG A 1 227 ? 2.509 -30.250 8.374 1.00 44.97 227 ARG A CA 1
ATOM 1812 C C . ARG A 1 227 ? 4.040 -30.330 8.432 1.00 44.97 227 ARG A C 1
ATOM 1814 O O . ARG A 1 227 ? 4.701 -29.364 8.810 1.00 44.97 227 ARG A O 1
ATOM 1821 N N . SER A 1 228 ? 4.608 -31.496 8.122 1.00 39.31 228 SER A N 1
ATOM 1822 C CA . SER A 1 228 ? 6.062 -31.694 8.061 1.00 39.31 228 SER A CA 1
ATOM 1823 C C . SER A 1 228 ? 6.659 -30.966 6.857 1.00 39.31 228 SER A C 1
ATOM 1825 O O . SER A 1 228 ? 6.096 -31.025 5.768 1.00 39.31 228 SER A O 1
ATOM 1827 N N . LEU A 1 229 ? 7.807 -30.316 7.055 1.00 39.66 229 LEU A N 1
ATOM 1828 C CA . LEU A 1 229 ? 8.572 -29.648 6.001 1.00 39.66 229 LEU A CA 1
ATOM 1829 C C . LEU A 1 229 ? 9.119 -30.701 5.021 1.00 39.66 229 LEU A C 1
ATOM 1831 O O . LEU A 1 229 ? 10.032 -31.441 5.387 1.00 39.66 229 LEU A O 1
ATOM 1835 N N . SER A 1 230 ? 8.556 -30.771 3.815 1.00 37.12 230 SER A N 1
ATOM 1836 C CA . SER A 1 230 ? 9.163 -31.424 2.646 1.00 37.12 230 SER A CA 1
ATOM 1837 C C . SER A 1 230 ? 9.756 -30.375 1.721 1.00 37.12 230 SER A C 1
ATOM 1839 O O . SER A 1 230 ? 9.004 -29.417 1.421 1.00 37.12 230 SER A O 1
#

InterPro domains:
  IPR001633 EAL domain [PF00563] (10-167)
  IPR001633 EAL domain [PS50883] (1-181)
  IPR001633 EAL domain [SM00052] (2-172)
  IPR001633 EAL domain [cd01948] (16-172)
  IPR018540 Aspartyl-phosphate phosphatase Spo0E-like [PF09388] (176-217)
  IPR035919 EAL domain superfamily [G3DSA:3.20.20.450] (4-175)
  IPR035919 EAL domain superfamily [SSF141868] (9-179)
  IPR036638 Helix-loop-helix DNA-binding domain superfamily [G3DSA:4.10.280.10] (176-227)
  IPR037208 Aspartyl-phosphate phosphatase Spo0E-like superfamily [SSF140500] (173-223)

Sequence (230 aa):
MTLSMQSFALAWSETPPTPLFVNVTPSSLTNKLFLEYLEILFEKGICFPEQLVIEIVEYIPYDVTHLSAVIQTVRSRGVRIALDDVGIGSNTFSSVAVLEPDWVKVDRTLIRGISGTPAKQEFLSRLVQIMGSGERIIAEGIETHEDLETIRSMGIFKSQGYYWSAPLSVPQIQSLLQTIEQKRHELLKLVETTVWTDPTVLAKSEEIDRLVTLYYRLWNKVRNPNRSLS

Organism: NCBI:txid252246

pLDDT: mean 76.49, std 16.74, range [32.22, 97.94]

Secondary structure (DSSP, 8-state):
----HHHHHHHTTS--SPPEEEEE-HHHHT-HHHHHHHHHHHHTTSS-GGGEEEEEETTS---HHHHHHHHHHHHTTT-EEEEEEETSSS-HHHHHHHH--SEEEEPHHHHTTGGG-HHHHHHHHHHHHHHS-GGGEEE----SHHHHHHHHHTT--EE-STTT-SS---HHHHHHHHHHHHHHHHHHHHHTTS-TTSHHHHHHHHHHHHHHHHHHHHHHHHH-TT----